Protein AF-0000000082824631 (afdb_homodimer)

pLDDT: mean 88.9, std 17.89, range [26.39, 98.62]

Nearest PDB structures (foldseek):
  1xma-assembly1_A  TM=8.229E-01  e=3.321E-05  Acetivibrio thermocellus
  1xma-assembly1_B-2  TM=8.530E-01  e=8.689E-05  Acetivibrio thermocellus
  8zf1-assembly1_A  TM=7.386E-01  e=1.197E-04  Lactococcus cremoris subsp. cremoris MG1363
  8jxk-assembly2_D  TM=7.741E-01  e=2.771E-03  Mycobacterium tuberculosis H37Rv
  6lg2-assembly1_B  TM=6.966E-01  e=1.211E-02  Corynebacterium glutamicum ATCC 13032

Solvent-accessible surface area (backbone atoms only — not comparable to full-atom values): 12737 Å² total; per-residue (Å²): 124,83,76,70,67,74,82,61,80,83,67,74,51,71,70,53,43,48,52,48,58,60,16,74,44,75,39,35,70,71,56,45,43,52,48,42,21,61,76,47,74,65,74,43,83,63,54,70,69,60,48,53,54,48,51,52,51,35,43,76,70,48,31,29,44,82,48,91,60,94,48,82,89,52,68,27,32,28,41,30,74,61,26,50,53,50,48,53,52,50,30,49,51,29,41,51,52,23,49,54,48,52,51,53,53,46,53,53,52,58,64,71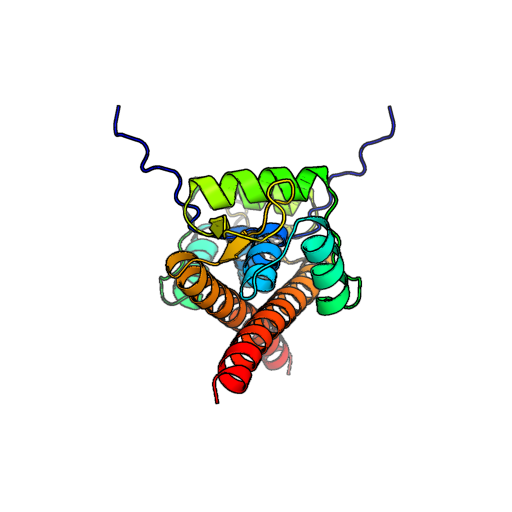,100,124,82,75,70,66,74,81,62,81,84,66,72,51,72,69,52,44,49,53,48,57,59,16,73,45,75,40,36,71,69,56,46,43,53,48,41,20,60,76,46,73,66,74,41,84,64,54,69,71,60,48,52,52,49,51,54,51,34,41,74,69,49,31,29,43,79,47,93,60,95,48,81,90,52,70,29,32,27,42,30,74,61,26,49,53,50,48,53,52,50,30,50,50,28,40,53,52,22,50,54,49,53,51,54,53,48,54,53,54,56,65,72,100

Radius of gyration: 20.4 Å; Cα contacts (8 Å, |Δi|>4): 238; chains: 2; bounding box: 43×66×51 Å

Structure (mmCIF, N/CA/C/O backbone):
data_AF-0000000082824631-model_v1
#
loop_
_entity.id
_entity.type
_entity.pdbx_description
1 polymer 'PadR family transcriptional regulator'
#
loop_
_atom_site.group_PDB
_atom_site.id
_atom_site.type_symbol
_atom_site.label_atom_id
_atom_site.label_alt_id
_atom_site.label_comp_id
_atom_site.label_asym_id
_atom_site.label_entity_id
_atom_site.label_seq_id
_atom_site.pdbx_PDB_ins_code
_atom_site.Cartn_x
_atom_site.Cartn_y
_atom_site.Cartn_z
_atom_site.occupancy
_atom_site.B_iso_or_equiv
_atom_site.auth_seq_id
_atom_site.auth_comp_id
_atom_site.auth_asym_id
_atom_site.auth_atom_id
_atom_site.pdbx_PDB_model_num
ATOM 1 N N . MET A 1 1 ? 24.812 9.062 -19.953 1 26.39 1 MET A N 1
ATOM 2 C CA . MET A 1 1 ? 23.547 9.266 -19.234 1 26.39 1 MET A CA 1
ATOM 3 C C . MET A 1 1 ? 23.438 8.312 -18.047 1 26.39 1 MET A C 1
ATOM 5 O O . MET A 1 1 ? 23.734 7.121 -18.172 1 26.39 1 MET A O 1
ATOM 9 N N . PRO A 1 2 ? 23.5 8.648 -16.75 1 29.89 2 PRO A N 1
ATOM 10 C CA . PRO A 1 2 ? 23.656 7.633 -15.711 1 29.89 2 PRO A CA 1
ATOM 11 C C . PRO A 1 2 ? 22.641 6.492 -15.836 1 29.89 2 PRO A C 1
ATOM 13 O O . PRO A 1 2 ? 21.547 6.691 -16.344 1 29.89 2 PRO A O 1
ATOM 16 N N . LYS A 1 3 ? 23.062 5.363 -16.188 1 31.94 3 LYS A N 1
ATOM 17 C CA . LYS A 1 3 ? 22.219 4.195 -16.391 1 31.94 3 LYS A CA 1
ATOM 18 C C . LYS A 1 3 ? 21.109 4.125 -15.336 1 31.94 3 LYS A C 1
ATOM 20 O O . LYS A 1 3 ? 21.391 4.191 -14.141 1 31.94 3 LYS A O 1
ATOM 25 N N . GLN A 1 4 ? 19.969 4.723 -15.594 1 32.53 4 GLN A N 1
ATOM 26 C CA . GLN A 1 4 ? 18.781 4.66 -14.773 1 32.53 4 GLN A CA 1
ATOM 27 C C . GLN A 1 4 ? 18.641 3.301 -14.094 1 32.53 4 GLN A C 1
ATOM 29 O O . GLN A 1 4 ? 18.766 2.262 -14.75 1 32.53 4 GLN A O 1
ATOM 34 N N . ARG A 1 5 ? 19.172 3.066 -13.023 1 36.81 5 ARG A N 1
ATOM 35 C CA . ARG A 1 5 ? 19.062 1.798 -12.312 1 36.81 5 ARG A CA 1
ATOM 36 C C . ARG A 1 5 ? 17.781 1.073 -12.688 1 36.81 5 ARG A C 1
ATOM 38 O O . ARG A 1 5 ? 16.719 1.691 -12.773 1 36.81 5 ARG A O 1
ATOM 45 N N . PRO A 1 6 ? 17.766 0.066 -13.453 1 35.84 6 PRO A N 1
ATOM 46 C CA . PRO A 1 6 ? 16.531 -0.624 -13.812 1 35.84 6 PRO A CA 1
ATOM 47 C C . PRO A 1 6 ? 15.445 -0.496 -12.734 1 35.84 6 PRO A C 1
ATOM 49 O O . PRO A 1 6 ? 15.758 -0.523 -11.539 1 35.84 6 PRO A O 1
ATOM 52 N N . GLN A 1 7 ? 14.469 0.24 -12.891 1 38.44 7 GLN A N 1
ATOM 53 C CA . GLN A 1 7 ? 13.383 0.546 -11.969 1 38.44 7 GLN A CA 1
ATOM 54 C C . GLN A 1 7 ? 12.938 -0.701 -11.211 1 38.44 7 GLN A C 1
ATOM 56 O O . GLN A 1 7 ? 12.242 -1.556 -11.766 1 38.44 7 GLN A O 1
ATOM 61 N N . GLU A 1 8 ? 13.875 -1.497 -10.594 1 45.03 8 GLU A N 1
ATOM 62 C CA . GLU A 1 8 ? 13.602 -2.605 -9.68 1 45.03 8 GLU A CA 1
ATOM 63 C C . GLU A 1 8 ? 12.305 -2.379 -8.906 1 45.03 8 GLU A C 1
ATOM 65 O O . GLU A 1 8 ? 11.984 -1.247 -8.531 1 45.03 8 GLU A O 1
ATOM 70 N N . MET A 1 9 ? 11.422 -3.199 -9.32 1 49.91 9 MET A N 1
ATOM 71 C CA . MET A 1 9 ? 10.188 -3.053 -8.555 1 49.91 9 MET A CA 1
ATOM 72 C C . MET A 1 9 ? 10.477 -3.029 -7.059 1 49.91 9 MET A C 1
ATOM 74 O O . MET A 1 9 ? 10.68 -4.078 -6.445 1 49.91 9 MET A O 1
ATOM 78 N N . ASP A 1 10 ? 10.773 -1.909 -6.508 1 70.12 10 ASP A N 1
ATOM 79 C CA . ASP A 1 10 ? 11.109 -1.832 -5.09 1 70.12 10 ASP A CA 1
ATOM 80 C C . ASP A 1 10 ? 9.852 -1.9 -4.227 1 70.12 10 ASP A C 1
ATOM 82 O O . ASP A 1 10 ? 9.922 -2.262 -3.049 1 70.12 10 ASP A O 1
ATOM 86 N N . GLN A 1 11 ? 8.672 -1.79 -4.906 1 88.38 11 GLN A N 1
ATOM 87 C CA . GLN A 1 11 ? 7.43 -1.899 -4.152 1 88.38 11 GLN A CA 1
ATOM 88 C C . GLN A 1 11 ? 6.312 -2.473 -5.016 1 88.38 11 GLN A C 1
ATOM 90 O O . GLN A 1 11 ? 6.156 -2.084 -6.176 1 88.38 11 GLN A O 1
ATOM 95 N N . LEU A 1 12 ? 5.59 -3.49 -4.543 1 94.69 12 LEU A N 1
ATOM 96 C CA . LEU A 1 12 ? 4.5 -4.113 -5.285 1 94.69 12 LEU A CA 1
ATOM 97 C C . LEU A 1 12 ? 3.213 -3.311 -5.137 1 94.69 12 LEU A C 1
ATOM 99 O O . LEU A 1 12 ? 2.861 -2.893 -4.031 1 94.69 12 LEU A O 1
ATOM 103 N N . THR A 1 13 ? 2.611 -3.131 -6.305 1 94 13 THR A N 1
ATOM 104 C CA . THR A 1 13 ? 1.234 -2.652 -6.227 1 94 13 THR A CA 1
ATOM 105 C C . THR A 1 13 ? 0.328 -3.711 -5.605 1 94 13 THR A C 1
ATOM 107 O O . THR A 1 13 ? 0.729 -4.867 -5.453 1 94 13 THR A O 1
ATOM 110 N N . ASP A 1 14 ? -0.927 -3.283 -5.281 1 93.94 14 ASP A N 1
ATOM 111 C CA . ASP A 1 14 ? -1.814 -4.223 -4.602 1 93.94 14 ASP A CA 1
ATOM 112 C C . ASP A 1 14 ? -2.098 -5.441 -5.473 1 93.94 14 ASP A C 1
ATOM 114 O O . ASP A 1 14 ? -1.977 -6.582 -5.02 1 93.94 14 ASP A O 1
ATOM 118 N N . PRO A 1 15 ? -2.412 -5.234 -6.785 1 95.94 15 PRO A N 1
ATOM 119 C CA . PRO A 1 15 ? -2.643 -6.418 -7.617 1 95.94 15 PRO A CA 1
ATOM 120 C C . PRO A 1 15 ? -1.4 -7.293 -7.758 1 95.94 15 PRO A C 1
ATOM 122 O O . PRO A 1 15 ? -1.492 -8.523 -7.664 1 95.94 15 PRO A O 1
ATOM 125 N N . ALA A 1 16 ? -0.245 -6.691 -7.91 1 97.5 16 ALA A N 1
ATOM 126 C CA . ALA A 1 16 ? 0.994 -7.457 -8.016 1 97.5 16 ALA A CA 1
ATOM 127 C C . ALA A 1 16 ? 1.271 -8.234 -6.734 1 97.5 16 ALA A C 1
ATOM 129 O O . ALA A 1 16 ? 1.707 -9.391 -6.781 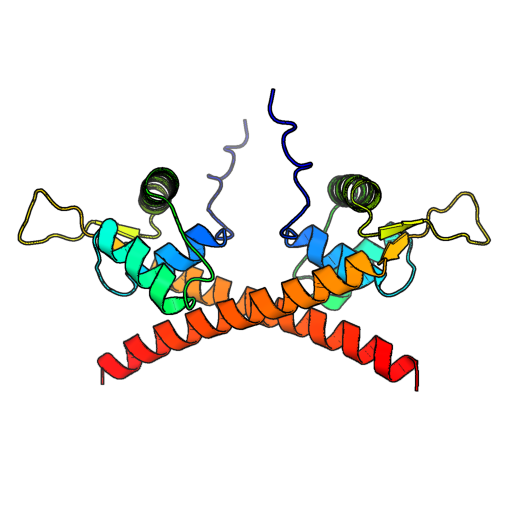1 97.5 16 ALA A O 1
ATOM 130 N N . TYR A 1 17 ? 0.998 -7.59 -5.648 1 97.81 17 TYR A N 1
ATOM 131 C CA . TYR A 1 17 ? 1.173 -8.219 -4.344 1 97.81 17 TYR A CA 1
ATOM 132 C C . TYR A 1 17 ? 0.372 -9.516 -4.254 1 97.81 17 TYR A C 1
ATOM 134 O O . TYR A 1 17 ? 0.913 -10.562 -3.891 1 97.81 17 TYR A O 1
ATOM 142 N N . TYR A 1 18 ? -0.84 -9.484 -4.633 1 97.94 18 TYR A N 1
ATOM 143 C CA . TYR A 1 18 ? -1.699 -10.656 -4.504 1 97.94 18 TYR A CA 1
ATOM 144 C C . TYR A 1 18 ? -1.318 -11.727 -5.523 1 97.94 18 TYR A C 1
ATOM 146 O O . TYR A 1 18 ? -1.428 -12.922 -5.246 1 97.94 18 TYR A O 1
ATOM 154 N N . ILE A 1 19 ? -0.878 -11.281 -6.672 1 98.25 19 ILE A N 1
ATOM 155 C CA . ILE A 1 19 ? -0.427 -12.242 -7.668 1 98.25 19 ILE A CA 1
ATOM 156 C C . ILE A 1 19 ? 0.763 -13.031 -7.121 1 98.25 19 ILE A C 1
ATOM 158 O O . ILE A 1 19 ? 0.766 -14.266 -7.152 1 98.25 19 ILE A O 1
ATOM 162 N N . VAL A 1 20 ? 1.735 -12.32 -6.609 1 98.38 20 VAL A N 1
ATOM 163 C CA . VAL A 1 20 ? 2.947 -12.961 -6.113 1 98.38 20 VAL A CA 1
ATOM 164 C C . VAL A 1 20 ? 2.607 -13.859 -4.926 1 98.38 20 VAL A C 1
ATOM 166 O O . VAL A 1 20 ? 3.168 -14.945 -4.777 1 98.38 20 VAL A O 1
ATOM 169 N N . LEU A 1 21 ? 1.712 -13.398 -4.148 1 98 21 LEU A N 1
ATOM 170 C CA . LEU A 1 21 ? 1.27 -14.172 -2.992 1 98 21 LEU A CA 1
ATOM 171 C C . LEU A 1 21 ? 0.642 -15.484 -3.428 1 98 21 LEU A C 1
ATOM 173 O O . LEU A 1 21 ? 0.962 -16.547 -2.879 1 98 21 LEU A O 1
ATOM 177 N N . THR A 1 22 ? -0.248 -15.453 -4.406 1 97.31 22 THR A N 1
ATOM 178 C CA . THR A 1 22 ? -0.957 -16.625 -4.879 1 97.31 22 THR A CA 1
ATOM 179 C C . THR A 1 22 ? 0.013 -17.625 -5.52 1 97.31 22 THR A C 1
ATOM 181 O O . THR A 1 22 ? -0.208 -18.828 -5.469 1 97.31 22 THR A O 1
ATOM 184 N N . LEU A 1 23 ? 1.118 -17.156 -5.953 1 98 23 LEU A N 1
ATOM 185 C CA . LEU A 1 23 ? 2.055 -17.969 -6.723 1 98 23 LEU A CA 1
ATOM 186 C C . LEU A 1 23 ? 3.092 -18.609 -5.812 1 98 23 LEU A C 1
ATOM 188 O O . LEU A 1 23 ? 4.027 -19.266 -6.289 1 98 23 LEU A O 1
ATOM 192 N N . LEU A 1 24 ? 2.953 -18.391 -4.52 1 97.56 24 LEU A N 1
ATOM 193 C CA . LEU A 1 24 ? 3.785 -19.156 -3.607 1 97.56 24 LEU A CA 1
ATOM 194 C C . LEU A 1 24 ? 3.639 -20.656 -3.877 1 97.56 24 LEU A C 1
ATOM 196 O O . LEU A 1 24 ? 4.535 -21.438 -3.562 1 97.56 24 LEU A O 1
ATOM 200 N N . GLU A 1 25 ? 2.473 -21 -4.453 1 96.12 25 GLU A N 1
ATOM 201 C CA . GLU A 1 25 ? 2.246 -22.297 -5.082 1 96.12 25 GLU A CA 1
ATOM 202 C C . GLU A 1 25 ? 2.07 -22.156 -6.59 1 96.12 25 GLU A C 1
ATOM 204 O O . GLU A 1 25 ? 1.432 -21.219 -7.062 1 96.12 25 GLU A O 1
ATOM 209 N N . PRO A 1 26 ? 2.58 -23.062 -7.324 1 96.56 26 PRO A N 1
ATOM 210 C CA . PRO A 1 26 ? 2.473 -22.953 -8.781 1 96.56 26 PRO A CA 1
ATOM 211 C C . PRO A 1 26 ? 1.026 -22.891 -9.266 1 96.56 26 PRO A C 1
ATOM 213 O O . PRO A 1 26 ? 0.185 -23.672 -8.812 1 96.56 26 PRO A O 1
ATOM 216 N N . LYS A 1 27 ? 0.776 -21.938 -10.148 1 96.69 27 LYS A N 1
ATOM 217 C CA . LYS A 1 27 ? -0.574 -21.781 -10.68 1 96.69 27 LYS A CA 1
ATOM 218 C C . LYS A 1 27 ? -0.542 -21.234 -12.109 1 96.69 27 LYS A C 1
ATOM 220 O O . LYS A 1 27 ? 0.44 -20.625 -12.523 1 96.69 27 LYS A O 1
ATOM 225 N N . HIS A 1 28 ? -1.657 -21.469 -12.844 1 95.56 28 HIS A N 1
ATOM 226 C CA . HIS A 1 28 ? -1.846 -20.828 -14.141 1 95.56 28 HIS A CA 1
ATOM 227 C C . HIS A 1 28 ? -2.791 -19.641 -14.047 1 95.56 28 HIS A C 1
ATOM 229 O O . HIS A 1 28 ? -3.4 -19.406 -13 1 95.56 28 HIS A O 1
ATOM 235 N N . GLY A 1 29 ? -2.928 -18.891 -15.156 1 90.38 29 GLY A N 1
ATOM 236 C CA . GLY A 1 29 ? -3.566 -17.594 -15.164 1 90.38 29 GLY A CA 1
ATOM 237 C C . GLY A 1 29 ? -4.934 -17.594 -14.5 1 90.38 29 GLY A C 1
ATOM 238 O O . GLY A 1 29 ? -5.172 -16.844 -13.547 1 90.38 29 GLY A O 1
ATOM 239 N N . TYR A 1 30 ? -5.812 -18.438 -14.969 1 91.44 30 TYR A N 1
ATOM 240 C CA . TYR A 1 30 ? -7.18 -18.469 -14.469 1 91.44 30 TYR A CA 1
ATOM 241 C C . TYR A 1 30 ? -7.207 -18.781 -12.977 1 91.44 30 TYR A C 1
ATOM 243 O O . TYR A 1 30 ? -7.988 -18.188 -12.227 1 91.44 30 TYR A O 1
ATOM 251 N N . SER A 1 31 ? -6.461 -19.641 -12.562 1 95.62 31 SER A N 1
ATOM 252 C CA . SER A 1 31 ? -6.402 -20.047 -11.164 1 95.62 31 SER A CA 1
ATOM 253 C C . SER A 1 31 ? -5.926 -18.906 -10.273 1 95.62 31 SER A C 1
ATOM 255 O O . SER A 1 31 ? -6.344 -18.797 -9.117 1 95.62 31 SER A O 1
ATOM 257 N N . ILE A 1 32 ? -5.105 -18.047 -10.805 1 97.25 32 ILE A N 1
ATOM 258 C CA . ILE A 1 32 ? -4.602 -16.891 -10.055 1 97.25 32 ILE A CA 1
ATOM 259 C C . ILE A 1 32 ? -5.75 -15.938 -9.734 1 97.25 32 ILE A C 1
ATOM 261 O O . ILE A 1 32 ? -5.93 -15.531 -8.586 1 97.25 32 ILE A O 1
ATOM 265 N N . MET A 1 33 ? -6.477 -15.648 -10.742 1 96.94 33 MET A N 1
ATOM 266 C CA . MET A 1 33 ? -7.598 -14.727 -10.57 1 96.94 33 MET A CA 1
ATOM 267 C C . MET A 1 33 ? -8.602 -15.273 -9.562 1 96.94 33 MET A C 1
ATOM 269 O O . MET A 1 33 ? -9.047 -14.547 -8.672 1 96.94 33 MET A O 1
ATOM 273 N N . GLN A 1 34 ? -8.898 -16.547 -9.617 1 96.31 34 GLN A N 1
ATOM 274 C CA . GLN A 1 34 ? -9.859 -17.188 -8.727 1 96.31 34 GLN A CA 1
ATOM 275 C C . GLN A 1 34 ? -9.352 -17.203 -7.289 1 96.31 34 GLN A C 1
ATOM 277 O O . GLN A 1 34 ? -10.109 -16.906 -6.359 1 96.31 34 GLN A O 1
ATOM 282 N N . GLU A 1 35 ? -8.148 -17.516 -7.109 1 96.5 35 GLU A N 1
ATOM 283 C CA . GLU A 1 35 ? -7.578 -17.609 -5.77 1 96.5 35 GLU A CA 1
ATOM 284 C C . GLU A 1 35 ? -7.531 -16.25 -5.094 1 96.5 35 GLU A C 1
ATOM 286 O O . GLU A 1 35 ? -7.754 -16.141 -3.885 1 96.5 35 GLU A O 1
ATOM 291 N N . ILE A 1 36 ? -7.223 -15.219 -5.848 1 96.62 36 ILE A N 1
ATOM 292 C CA . ILE A 1 36 ? -7.207 -13.867 -5.301 1 96.62 36 ILE A CA 1
ATOM 293 C C . ILE A 1 36 ? -8.602 -13.492 -4.809 1 96.62 36 ILE A C 1
ATOM 295 O O . ILE A 1 36 ? -8.758 -12.953 -3.709 1 96.62 36 ILE A O 1
ATOM 299 N N . GLU A 1 37 ? -9.57 -13.805 -5.578 1 96 37 GLU A N 1
ATOM 300 C CA . GLU A 1 37 ? -10.945 -13.531 -5.18 1 96 37 GLU A CA 1
ATOM 301 C C . GLU A 1 37 ? -11.312 -14.281 -3.9 1 96 37 GLU A C 1
ATOM 303 O O . GLU A 1 37 ? -11.898 -13.703 -2.982 1 96 37 GLU A O 1
ATOM 308 N N . ASP A 1 38 ? -10.891 -15.531 -3.842 1 95.31 38 ASP A N 1
ATOM 309 C CA . ASP A 1 38 ? -11.18 -16.375 -2.682 1 95.31 38 ASP A CA 1
ATOM 310 C C . ASP A 1 38 ? -10.469 -15.852 -1.436 1 95.31 38 ASP A C 1
ATOM 312 O O . ASP A 1 38 ? -11.086 -15.719 -0.374 1 95.31 38 ASP A O 1
ATOM 316 N N . MET A 1 39 ? -9.188 -15.477 -1.598 1 93.5 39 MET A N 1
ATOM 317 C CA . MET A 1 39 ? -8.352 -15.031 -0.489 1 93.5 39 MET A CA 1
ATOM 318 C C . MET A 1 39 ? -8.859 -13.703 0.076 1 93.5 39 MET A C 1
ATOM 320 O O . MET A 1 39 ? -8.703 -13.438 1.269 1 93.5 39 MET A O 1
ATOM 324 N N . THR A 1 40 ? -9.492 -12.914 -0.737 1 94.62 40 THR A N 1
ATOM 325 C CA . THR A 1 40 ? -9.891 -11.57 -0.329 1 94.62 40 THR A CA 1
ATOM 326 C C . THR A 1 40 ? -11.391 -11.516 -0.068 1 94.62 40 THR A C 1
ATOM 328 O O . THR A 1 40 ? -11.961 -10.43 0.055 1 94.62 40 THR A O 1
ATOM 331 N N . ASP A 1 41 ? -12.055 -12.664 -0.056 1 93.62 41 ASP A N 1
ATOM 332 C CA . ASP A 1 41 ? -13.5 -12.742 0.112 1 93.62 41 ASP A CA 1
ATOM 333 C C . ASP A 1 41 ? -14.227 -11.82 -0.867 1 93.62 41 ASP A C 1
ATOM 335 O O . ASP A 1 41 ? -15.047 -11 -0.462 1 93.62 41 ASP A O 1
ATOM 339 N N . ASP A 1 42 ? -13.711 -11.766 -2.135 1 91.62 42 ASP A N 1
ATOM 340 C CA . ASP A 1 42 ? -14.297 -11.117 -3.303 1 91.62 42 ASP A CA 1
ATOM 341 C C . ASP A 1 42 ? -14.148 -9.602 -3.221 1 91.62 42 ASP A C 1
ATOM 343 O O . ASP A 1 42 ? -14.812 -8.867 -3.953 1 91.62 42 ASP A O 1
ATOM 347 N N . SER A 1 43 ? -13.297 -9.141 -2.307 1 90.62 43 SER A N 1
ATOM 348 C CA . SER A 1 43 ? -13.109 -7.695 -2.184 1 90.62 43 SER A CA 1
ATOM 349 C C . SER A 1 43 ? -12.094 -7.18 -3.195 1 90.62 43 SER A C 1
ATOM 351 O O . SER A 1 43 ? -11.969 -5.969 -3.4 1 90.62 43 SER A O 1
ATOM 353 N N . PHE A 1 44 ? -11.375 -8.117 -3.83 1 92.19 44 PHE A N 1
ATOM 354 C CA . PHE A 1 44 ? -10.352 -7.758 -4.812 1 92.19 44 PHE A CA 1
ATOM 355 C C . PHE A 1 44 ? -10.43 -8.68 -6.023 1 92.19 44 PHE A C 1
ATOM 357 O O . PHE A 1 44 ? -10.375 -9.898 -5.887 1 92.19 44 PHE A O 1
ATOM 364 N N . THR A 1 45 ? -10.578 -8.016 -7.184 1 94 45 THR A N 1
ATOM 365 C CA . THR A 1 45 ? -10.617 -8.781 -8.43 1 94 45 THR A CA 1
ATOM 366 C C . THR A 1 45 ? -9.641 -8.195 -9.445 1 94 45 THR A C 1
ATOM 368 O O . THR A 1 45 ? -9.367 -6.996 -9.438 1 94 45 THR A O 1
ATOM 371 N N . ILE A 1 46 ? -9.07 -9.109 -10.195 1 94.81 46 ILE A N 1
ATOM 372 C CA . ILE A 1 46 ? -8.148 -8.719 -11.258 1 94.81 46 ILE A CA 1
ATOM 373 C C . ILE A 1 46 ? -8.664 -9.25 -12.594 1 94.81 46 ILE A C 1
ATOM 375 O O . ILE A 1 46 ? -9.031 -10.422 -12.703 1 94.81 46 ILE A O 1
ATOM 379 N N . GLY A 1 47 ? -8.773 -8.352 -13.555 1 94.62 47 GLY A N 1
ATOM 380 C CA . GLY A 1 47 ? -9.148 -8.805 -14.891 1 94.62 47 GLY A CA 1
ATOM 381 C C . GLY A 1 47 ? -7.988 -9.414 -15.656 1 94.62 47 GLY A C 1
ATOM 382 O O . GLY A 1 47 ? -6.828 -9.242 -15.273 1 94.62 47 GLY A O 1
ATOM 383 N N . PRO A 1 48 ? -8.344 -10.102 -16.781 1 95.88 48 PRO A N 1
ATOM 384 C CA . PRO A 1 48 ? -7.32 -10.797 -17.562 1 95.88 48 PRO A CA 1
ATOM 385 C C . PRO A 1 48 ? -6.262 -9.852 -18.125 1 95.88 48 PRO A C 1
ATOM 387 O O . PRO A 1 48 ? -5.07 -10.172 -18.109 1 95.88 48 PRO A O 1
ATOM 390 N N . ALA A 1 49 ? -6.672 -8.781 -18.547 1 96.5 49 ALA A N 1
ATOM 391 C CA . ALA A 1 49 ? -5.727 -7.848 -19.156 1 96.5 49 ALA A CA 1
ATOM 392 C C . ALA A 1 49 ? -4.684 -7.387 -18.156 1 96.5 49 ALA A C 1
ATOM 394 O O . ALA A 1 49 ? -3.482 -7.395 -18.438 1 96.5 49 ALA A O 1
ATOM 395 N N . THR A 1 50 ? -5.133 -7.027 -16.953 1 96.75 50 THR A N 1
ATOM 396 C CA . THR A 1 50 ? -4.246 -6.598 -15.883 1 96.75 50 THR A CA 1
ATOM 397 C C . THR A 1 50 ? -3.357 -7.746 -15.422 1 96.75 50 THR A C 1
ATOM 399 O O . THR A 1 50 ? -2.156 -7.562 -15.203 1 96.75 50 THR A O 1
ATOM 402 N N . LEU A 1 51 ? -3.932 -8.859 -15.32 1 97.88 51 LEU A N 1
ATOM 403 C CA . LEU A 1 51 ? -3.197 -10.031 -14.844 1 97.88 51 LEU A CA 1
ATOM 404 C C . LEU A 1 51 ? -2.002 -10.32 -15.75 1 97.88 51 LEU A C 1
ATOM 406 O O . LEU A 1 51 ? -0.87 -10.43 -15.273 1 97.88 51 LEU A O 1
ATOM 410 N N . TYR A 1 52 ? -2.225 -10.312 -16.984 1 97.12 52 TYR A N 1
ATOM 411 C CA . TYR A 1 52 ? -1.164 -10.789 -17.875 1 97.12 52 TYR A CA 1
ATOM 412 C C . TYR A 1 52 ? -0.106 -9.711 -18.078 1 97.12 52 TYR A C 1
ATOM 414 O O . TYR A 1 52 ? 1.069 -10.016 -18.281 1 97.12 52 TYR A O 1
ATOM 422 N N . THR A 1 53 ? -0.544 -8.523 -17.984 1 97.94 53 THR A N 1
ATOM 423 C CA . THR A 1 53 ? 0.426 -7.43 -18 1 97.94 53 THR A CA 1
ATOM 424 C C . THR A 1 53 ? 1.362 -7.531 -16.797 1 97.94 53 THR A C 1
ATOM 426 O O . THR A 1 53 ? 2.58 -7.418 -16.938 1 97.94 53 THR A O 1
ATOM 429 N N . LEU A 1 54 ? 0.803 -7.812 -15.688 1 97.75 54 LEU A N 1
ATOM 430 C CA . LEU A 1 54 ? 1.599 -7.891 -14.461 1 97.75 54 LEU A CA 1
ATOM 431 C C . LEU A 1 54 ? 2.447 -9.156 -14.453 1 97.75 54 LEU A C 1
ATOM 433 O O . LEU A 1 54 ? 3.58 -9.148 -13.969 1 97.75 54 LEU A O 1
ATOM 437 N N . LEU A 1 55 ? 1.913 -10.234 -14.969 1 98.06 55 LEU A N 1
ATOM 438 C CA . LEU A 1 55 ? 2.709 -11.453 -15.055 1 98.06 55 LEU A CA 1
ATOM 439 C C . LEU A 1 55 ? 3.951 -11.234 -15.914 1 98.06 55 LEU A C 1
ATOM 441 O O . LEU A 1 55 ? 5.047 -11.672 -15.547 1 98.06 55 LEU A O 1
ATOM 445 N N . LYS A 1 56 ? 3.781 -10.586 -17 1 97.81 56 LYS A N 1
ATOM 446 C CA . LYS A 1 56 ? 4.906 -10.297 -17.875 1 97.81 56 LYS A CA 1
ATOM 447 C C . LYS A 1 56 ? 5.969 -9.469 -17.172 1 97.81 56 LYS A C 1
ATOM 449 O O . LYS A 1 56 ? 7.156 -9.789 -17.219 1 97.81 56 LYS A O 1
ATOM 454 N N . LYS A 1 57 ? 5.551 -8.461 -16.484 1 97.81 57 LYS A N 1
ATOM 455 C CA . LYS A 1 57 ? 6.473 -7.594 -15.758 1 97.81 57 LYS A CA 1
ATOM 456 C C . LYS A 1 57 ? 7.188 -8.359 -14.641 1 97.81 57 LYS A C 1
ATOM 458 O O . LYS A 1 57 ? 8.406 -8.227 -14.477 1 97.81 57 LYS A O 1
ATOM 463 N N . LEU A 1 58 ? 6.457 -9.109 -13.883 1 98.25 58 LEU A N 1
ATOM 464 C CA . LEU A 1 58 ? 7 -9.859 -12.758 1 98.25 58 LEU A CA 1
ATOM 465 C C . LEU A 1 58 ? 8 -10.906 -13.242 1 98.25 58 LEU A C 1
ATOM 467 O O . LEU A 1 58 ? 8.992 -11.18 -12.562 1 98.25 58 LEU A O 1
ATOM 471 N N . LEU A 1 59 ? 7.766 -11.461 -14.422 1 97.94 59 LEU A N 1
ATOM 472 C CA . LEU A 1 59 ? 8.703 -12.391 -15.031 1 97.94 59 LEU A CA 1
ATOM 473 C C . LEU A 1 59 ? 10.008 -11.688 -15.406 1 97.94 59 LEU A C 1
ATOM 475 O O . LEU A 1 59 ? 11.094 -12.172 -15.086 1 97.94 59 LEU A O 1
ATOM 479 N N . GLN A 1 60 ? 9.828 -10.555 -15.992 1 97.56 60 GLN A N 1
ATOM 480 C CA . GLN A 1 60 ? 10.977 -9.773 -16.438 1 97.56 60 GLN A CA 1
ATOM 481 C C . GLN A 1 60 ? 11.852 -9.352 -15.266 1 97.56 60 GLN A C 1
ATOM 483 O O . GLN A 1 60 ? 13.078 -9.297 -15.383 1 97.56 60 GLN A O 1
ATOM 488 N N . GLU A 1 61 ? 11.234 -9.172 -14.141 1 97.19 61 GLU A N 1
ATOM 489 C CA . GLU A 1 61 ? 11.953 -8.68 -12.961 1 97.19 61 GLU A CA 1
ATOM 490 C C . GLU A 1 61 ? 12.484 -9.828 -12.117 1 97.19 61 GLU A C 1
ATOM 492 O O . GLU A 1 61 ? 13.117 -9.602 -11.078 1 97.19 61 GLU A O 1
ATOM 497 N N . GLY A 1 62 ? 12.141 -11 -12.477 1 97.81 62 GLY A N 1
ATOM 498 C CA . GLY A 1 62 ? 12.648 -12.172 -11.781 1 97.81 62 GLY A CA 1
ATOM 499 C C . GLY A 1 62 ? 11.953 -12.43 -10.461 1 97.81 62 GLY A C 1
ATOM 500 O O . GLY A 1 62 ? 12.508 -13.086 -9.578 1 97.81 62 GLY A O 1
ATOM 501 N N . ILE A 1 63 ? 10.758 -11.898 -10.328 1 98.5 63 ILE A N 1
ATOM 502 C CA . ILE A 1 63 ? 9.977 -12.062 -9.117 1 98.5 63 ILE A CA 1
ATOM 503 C C . ILE A 1 63 ? 9.219 -13.391 -9.164 1 98.5 63 ILE A C 1
ATOM 505 O O . ILE A 1 63 ? 9.031 -14.039 -8.133 1 98.5 63 ILE A O 1
ATOM 509 N N . ILE A 1 64 ? 8.82 -13.75 -10.367 1 98.62 64 ILE A N 1
ATOM 510 C CA . ILE A 1 64 ? 8.219 -15.055 -10.617 1 98.62 64 ILE A CA 1
ATOM 511 C C . ILE A 1 64 ? 8.953 -15.75 -11.766 1 98.62 64 ILE A C 1
ATOM 513 O O . ILE A 1 64 ? 9.789 -15.141 -12.438 1 98.62 64 ILE A O 1
ATOM 517 N N . GLU A 1 65 ? 8.656 -16.984 -11.938 1 98.56 65 GLU A N 1
ATOM 518 C CA . GLU A 1 65 ? 9.242 -17.766 -13.023 1 98.56 65 GLU A CA 1
ATOM 519 C C . GLU A 1 65 ? 8.227 -18.766 -13.594 1 98.56 65 GLU A C 1
ATOM 521 O O . GLU A 1 65 ? 7.211 -19.047 -12.969 1 98.56 65 GLU A O 1
ATOM 526 N N . LEU A 1 66 ? 8.492 -19.188 -14.859 1 97.25 66 LEU A N 1
ATOM 527 C CA . LEU A 1 66 ? 7.715 -20.266 -15.461 1 97.25 66 LEU A CA 1
ATOM 528 C C . LEU A 1 66 ? 8.188 -21.625 -14.945 1 97.25 66 LEU A C 1
ATOM 530 O O . LEU A 1 66 ? 9.383 -21.859 -14.797 1 97.25 66 LEU A O 1
ATOM 534 N N . VAL A 1 67 ? 7.219 -22.469 -14.664 1 95.69 67 VAL A N 1
ATOM 535 C CA . VAL A 1 67 ? 7.578 -23.828 -14.242 1 95.69 67 VAL A CA 1
ATOM 536 C C . VAL A 1 67 ? 7.055 -24.844 -15.25 1 95.69 67 VAL A C 1
ATOM 538 O O . VAL A 1 67 ? 5.988 -24.641 -15.844 1 95.69 67 VAL A O 1
ATOM 541 N N . ASN A 1 68 ? 7.871 -25.875 -15.438 1 91.5 68 ASN A N 1
ATOM 542 C CA . ASN A 1 68 ? 7.484 -26.938 -16.359 1 91.5 68 ASN A CA 1
ATOM 543 C C . ASN A 1 68 ? 6.273 -27.703 -15.852 1 91.5 68 ASN A C 1
ATOM 545 O O . ASN A 1 68 ? 6.145 -27.953 -14.648 1 91.5 68 ASN A O 1
ATOM 549 N N . ASN A 1 69 ? 5.48 -27.938 -16.781 1 87.25 69 ASN A N 1
ATOM 550 C CA . ASN A 1 69 ? 4.328 -28.781 -16.453 1 87.25 69 ASN A CA 1
ATOM 551 C C . ASN A 1 69 ? 3.953 -29.703 -17.609 1 87.25 69 ASN A C 1
ATOM 553 O O . ASN A 1 69 ? 4.551 -29.625 -18.688 1 87.25 69 ASN A O 1
ATOM 557 N N . ASP A 1 70 ? 3.029 -30.562 -17.359 1 87.31 70 ASP A N 1
ATOM 558 C CA . ASP A 1 70 ? 2.689 -31.625 -18.297 1 87.31 70 ASP A CA 1
ATOM 559 C C . ASP A 1 70 ? 1.981 -31.062 -19.531 1 87.31 70 ASP A C 1
ATOM 561 O O . ASP A 1 70 ? 1.91 -31.734 -20.562 1 87.31 70 ASP A O 1
ATOM 565 N N . ASN A 1 71 ? 1.398 -29.938 -19.422 1 86.56 71 ASN A N 1
ATOM 566 C CA . ASN A 1 71 ? 0.698 -29.297 -20.531 1 86.56 71 ASN A CA 1
ATOM 567 C C . ASN A 1 71 ? 1.465 -28.094 -21.047 1 86.56 71 ASN A C 1
ATOM 569 O O . ASN A 1 71 ? 1.379 -27 -20.484 1 86.56 71 ASN A O 1
ATOM 573 N N . PRO A 1 72 ? 2.143 -28.344 -22.094 1 79 72 PRO A N 1
ATOM 574 C CA . PRO A 1 72 ? 2.994 -27.266 -22.609 1 79 72 PRO A CA 1
ATOM 575 C C . PRO A 1 72 ? 2.197 -26.047 -23.062 1 79 72 PRO A C 1
ATOM 577 O O . PRO A 1 72 ? 2.76 -24.953 -23.203 1 79 72 PRO A O 1
ATOM 580 N N . ARG A 1 73 ? 0.979 -26.266 -23.266 1 84.94 73 ARG A N 1
ATOM 581 C CA . ARG A 1 73 ? 0.151 -25.156 -23.75 1 84.94 73 ARG A CA 1
ATOM 582 C C . ARG A 1 73 ? -0.292 -24.266 -22.594 1 84.94 73 ARG A C 1
ATOM 584 O O . ARG A 1 73 ? -0.844 -23.188 -22.828 1 84.94 73 ARG A O 1
ATOM 591 N N . ARG A 1 74 ? 0.037 -24.719 -21.422 1 90 74 ARG A N 1
ATOM 592 C CA . ARG A 1 74 ? -0.371 -23.953 -20.25 1 90 74 ARG A CA 1
ATOM 593 C C . ARG A 1 74 ? 0.841 -23.391 -19.531 1 90 74 ARG A C 1
ATOM 595 O O . ARG A 1 74 ? 1.724 -24.141 -19.094 1 90 74 ARG A O 1
ATOM 602 N N . LYS A 1 75 ? 0.814 -22.078 -19.422 1 94.94 75 LYS A N 1
ATOM 603 C CA . LYS A 1 75 ? 1.894 -21.469 -18.656 1 94.94 75 LYS A CA 1
ATOM 604 C C . LYS A 1 75 ? 1.611 -21.516 -17.156 1 94.94 75 LYS A C 1
ATOM 606 O O . LYS A 1 75 ? 0.549 -21.078 -16.703 1 94.94 75 LYS A O 1
ATOM 611 N N . VAL A 1 76 ? 2.539 -22.094 -16.469 1 97.06 76 VAL A N 1
ATOM 612 C CA . VAL A 1 76 ? 2.453 -22.188 -15.016 1 97.06 76 VAL A CA 1
ATOM 613 C C . VAL A 1 76 ? 3.555 -21.344 -14.383 1 97.06 76 VAL A C 1
ATOM 615 O O . VAL A 1 76 ? 4.707 -21.391 -14.82 1 97.06 76 VAL A O 1
ATOM 618 N N . TYR A 1 77 ? 3.111 -20.531 -13.32 1 98.06 77 TYR A N 1
ATOM 619 C CA . TYR A 1 77 ? 4.027 -19.594 -12.695 1 98.06 77 TYR A CA 1
ATOM 620 C C . TYR A 1 77 ? 4.242 -19.938 -11.227 1 98.06 77 TYR A C 1
ATOM 622 O O . TYR A 1 77 ? 3.373 -20.547 -10.586 1 98.06 77 TYR A O 1
ATOM 630 N N . GLN A 1 78 ? 5.414 -19.484 -10.758 1 98.5 78 GLN A N 1
ATOM 631 C CA . GLN A 1 78 ? 5.723 -19.641 -9.344 1 98.5 78 GLN A CA 1
ATOM 632 C C . GLN A 1 78 ? 6.602 -18.5 -8.844 1 98.5 78 GLN A C 1
ATOM 634 O O . GLN A 1 78 ? 7.488 -18.031 -9.562 1 98.5 78 GLN A O 1
ATOM 639 N N . THR A 1 79 ? 6.367 -18.141 -7.633 1 98.44 79 THR A N 1
ATOM 640 C CA . THR A 1 79 ? 7.188 -17.109 -7.004 1 98.44 79 THR A CA 1
ATOM 641 C C . THR A 1 79 ? 8.609 -17.609 -6.77 1 98.44 79 THR A C 1
ATOM 643 O O . THR A 1 79 ? 8.805 -18.734 -6.289 1 98.44 79 THR A O 1
ATOM 646 N N . THR A 1 80 ? 9.586 -16.797 -7.18 1 98.44 80 THR A N 1
ATOM 647 C CA . THR A 1 80 ? 10.984 -17.156 -6.992 1 98.44 80 THR A CA 1
ATOM 648 C C . THR A 1 80 ? 11.43 -16.875 -5.562 1 98.44 80 THR A C 1
ATOM 650 O O . THR A 1 80 ? 10.664 -16.344 -4.762 1 98.44 80 THR A O 1
ATOM 653 N N . ARG A 1 81 ? 12.656 -17.266 -5.242 1 97.56 81 ARG A N 1
ATOM 654 C CA . ARG A 1 81 ? 13.227 -16.922 -3.947 1 97.56 81 ARG A CA 1
ATOM 655 C C . ARG A 1 81 ? 13.281 -15.406 -3.764 1 97.56 81 ARG A C 1
ATOM 657 O O . ARG A 1 81 ? 12.984 -14.891 -2.682 1 97.56 81 ARG A O 1
ATOM 664 N N . ASN A 1 82 ? 13.641 -14.75 -4.82 1 97 82 ASN A N 1
ATOM 665 C CA . ASN A 1 82 ? 13.641 -13.289 -4.793 1 97 82 ASN A CA 1
ATOM 666 C C . ASN A 1 82 ? 12.242 -12.727 -4.543 1 97 82 ASN A C 1
ATOM 668 O O . ASN A 1 82 ? 12.078 -11.758 -3.799 1 97 82 ASN A O 1
ATOM 672 N N . GLY A 1 83 ? 11.297 -13.367 -5.176 1 98.06 83 GLY A N 1
ATOM 673 C CA . GLY A 1 83 ? 9.914 -12.969 -4.973 1 98.06 83 GLY A CA 1
ATOM 674 C C . GLY A 1 83 ? 9.43 -13.188 -3.551 1 98.06 83 GLY A C 1
ATOM 675 O O . GLY A 1 83 ? 8.68 -12.375 -3.01 1 98.06 83 GLY A O 1
ATOM 676 N N . GLN A 1 84 ? 9.906 -14.227 -2.961 1 97.81 84 GLN A N 1
ATOM 677 C CA . GLN A 1 84 ? 9.531 -14.523 -1.583 1 97.81 84 GLN A CA 1
ATOM 678 C C . GLN A 1 84 ? 10.133 -13.5 -0.618 1 97.81 84 GLN A C 1
ATOM 680 O O . GLN A 1 84 ? 9.461 -13.055 0.312 1 97.81 84 GLN A O 1
AT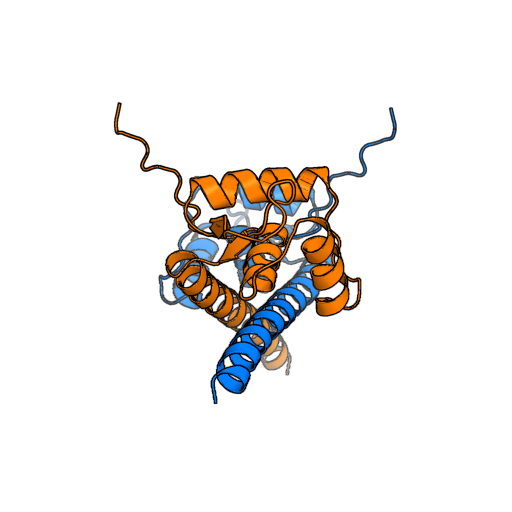OM 685 N N . GLU A 1 85 ? 11.305 -13.164 -0.874 1 97.31 85 GLU A N 1
ATOM 686 C CA . GLU A 1 85 ? 11.953 -12.156 -0.04 1 97.31 85 GLU A CA 1
ATOM 687 C C . GLU A 1 85 ? 11.266 -10.805 -0.171 1 97.31 85 GLU A C 1
ATOM 689 O O . GLU A 1 85 ? 11.07 -10.102 0.823 1 97.31 85 GLU A O 1
ATOM 694 N N . LEU A 1 86 ? 10.914 -10.484 -1.354 1 97.31 86 LEU A N 1
ATOM 695 C CA . LEU A 1 86 ? 10.188 -9.242 -1.595 1 97.31 86 LEU A CA 1
ATOM 696 C C . LEU A 1 86 ? 8.844 -9.25 -0.868 1 97.31 86 LEU A C 1
ATOM 698 O O . LEU A 1 86 ? 8.453 -8.242 -0.275 1 97.31 86 LEU A O 1
ATOM 702 N N . LEU A 1 87 ? 8.164 -10.375 -0.912 1 97.62 87 LEU A N 1
ATOM 703 C CA . LEU A 1 87 ? 6.879 -10.492 -0.24 1 97.62 87 LEU A CA 1
ATOM 704 C C . LEU A 1 87 ? 7.027 -10.281 1.263 1 97.62 87 LEU A C 1
ATOM 706 O O . LEU A 1 87 ? 6.195 -9.609 1.882 1 97.62 87 LEU A O 1
ATOM 710 N N . LYS A 1 88 ? 8.055 -10.875 1.769 1 97.38 88 LYS A N 1
ATOM 711 C CA . LYS A 1 88 ? 8.273 -10.711 3.203 1 97.38 88 LYS A CA 1
ATOM 712 C C . LYS A 1 88 ? 8.492 -9.242 3.561 1 97.38 88 LYS A C 1
ATOM 714 O O . LYS A 1 88 ? 7.949 -8.75 4.555 1 97.38 88 LYS A O 1
ATOM 719 N N . LYS A 1 89 ? 9.258 -8.562 2.787 1 96.62 89 LYS A N 1
ATOM 720 C CA . LYS A 1 89 ? 9.477 -7.129 2.986 1 96.62 89 LYS A CA 1
ATOM 721 C C . LYS A 1 89 ? 8.172 -6.352 2.859 1 96.62 89 LYS A C 1
ATOM 723 O O . LYS A 1 89 ? 7.906 -5.438 3.641 1 96.62 89 LYS A O 1
ATOM 728 N N . GLU A 1 90 ? 7.383 -6.719 1.862 1 97.12 90 GLU A N 1
ATOM 729 C CA . GLU A 1 90 ? 6.102 -6.066 1.613 1 97.12 90 GLU A CA 1
ATOM 730 C C . GLU A 1 90 ? 5.141 -6.277 2.781 1 97.12 90 GLU A C 1
ATOM 732 O O . GLU A 1 90 ? 4.426 -5.352 3.176 1 97.12 90 GLU A O 1
ATOM 737 N N . ILE A 1 91 ? 5.086 -7.453 3.277 1 97.69 91 ILE A N 1
ATOM 738 C CA . ILE A 1 91 ? 4.227 -7.766 4.414 1 97.69 91 ILE A CA 1
ATOM 739 C C . ILE A 1 91 ? 4.625 -6.91 5.613 1 97.69 91 ILE A C 1
ATOM 741 O O . ILE A 1 91 ? 3.77 -6.293 6.258 1 97.69 91 ILE A O 1
ATOM 745 N N . GLN A 1 92 ? 5.891 -6.824 5.871 1 96.94 92 GLN A N 1
ATOM 746 C CA . GLN A 1 92 ? 6.395 -6.031 6.988 1 96.94 92 GLN A CA 1
ATOM 747 C C . GLN A 1 92 ? 6.078 -4.551 6.797 1 96.94 92 GLN A C 1
ATOM 749 O O . GLN A 1 92 ? 5.676 -3.869 7.746 1 96.94 92 GLN A O 1
ATOM 754 N N . ARG A 1 93 ? 6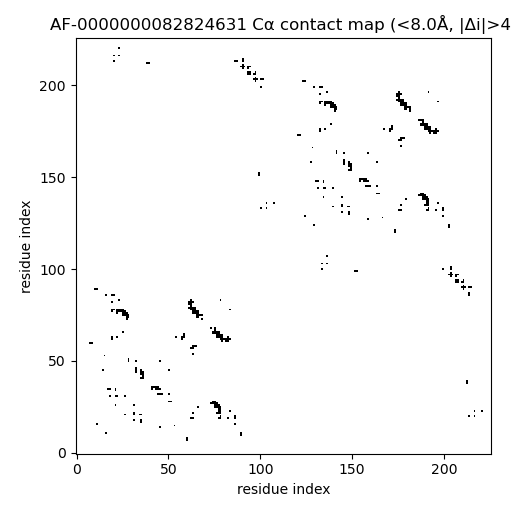.305 -4.102 5.668 1 95 93 ARG A N 1
ATOM 755 C CA . ARG A 1 93 ? 6.02 -2.703 5.355 1 95 93 ARG A CA 1
ATOM 756 C C . ARG A 1 93 ? 4.555 -2.369 5.621 1 95 93 ARG A C 1
ATOM 758 O O . ARG A 1 93 ? 4.25 -1.354 6.246 1 95 93 ARG A O 1
ATOM 765 N N . ARG A 1 94 ? 3.672 -3.213 5.137 1 96.75 94 ARG A N 1
ATOM 766 C CA . ARG A 1 94 ? 2.238 -2.992 5.309 1 96.75 94 ARG A CA 1
ATOM 767 C C . ARG A 1 94 ? 1.852 -3.045 6.785 1 96.75 94 ARG A C 1
ATOM 769 O O . ARG A 1 94 ? 1.053 -2.23 7.25 1 96.75 94 ARG A O 1
ATOM 776 N N . LYS A 1 95 ? 2.459 -3.91 7.496 1 97.5 95 LYS A N 1
ATOM 777 C CA . LYS A 1 95 ? 2.213 -4.016 8.93 1 97.5 95 LYS A CA 1
ATOM 778 C C . LYS A 1 95 ? 2.654 -2.748 9.656 1 97.5 95 LYS A C 1
ATOM 780 O O . LYS A 1 95 ? 1.901 -2.189 10.453 1 97.5 95 LYS A O 1
ATOM 785 N N . VAL A 1 96 ? 3.82 -2.359 9.398 1 97.12 96 VAL A N 1
ATOM 786 C CA . VAL A 1 96 ? 4.406 -1.205 10.07 1 97.12 96 VAL A CA 1
ATOM 787 C C . VAL A 1 96 ? 3.592 0.047 9.758 1 97.12 96 VAL A C 1
ATOM 789 O O . VAL A 1 96 ? 3.318 0.858 10.641 1 97.12 96 VAL A O 1
ATOM 792 N N . MET A 1 97 ? 3.205 0.186 8.562 1 97.12 97 MET A N 1
ATOM 793 C CA . MET A 1 97 ? 2.43 1.36 8.172 1 97.12 97 MET A CA 1
ATOM 794 C C . MET A 1 97 ? 1.067 1.363 8.859 1 97.12 97 MET A C 1
ATOM 796 O O . MET A 1 97 ? 0.589 2.412 9.297 1 97.12 97 MET A O 1
ATOM 800 N N . ALA A 1 98 ? 0.451 0.246 8.883 1 97.88 98 ALA A N 1
ATOM 801 C CA . ALA A 1 98 ? -0.815 0.156 9.609 1 97.88 98 ALA A CA 1
ATOM 802 C C . ALA A 1 98 ? -0.64 0.536 11.07 1 97.88 98 ALA A C 1
ATOM 804 O O . ALA A 1 98 ? -1.472 1.248 11.641 1 97.88 98 ALA A O 1
ATOM 805 N N . GLU A 1 99 ? 0.441 0.097 11.656 1 97.44 99 GLU A N 1
ATOM 806 C CA . GLU A 1 99 ? 0.731 0.401 13.055 1 97.44 99 GLU A CA 1
ATOM 807 C C . GLU A 1 99 ? 0.93 1.899 13.266 1 97.44 99 GLU A C 1
ATOM 809 O O . GLU A 1 99 ? 0.467 2.459 14.258 1 97.44 99 GLU A O 1
ATOM 814 N N . HIS A 1 100 ? 1.674 2.471 12.328 1 96.94 100 HIS A N 1
ATOM 815 C CA . HIS A 1 100 ? 1.842 3.918 12.398 1 96.94 100 HIS A CA 1
ATOM 816 C C . HIS A 1 100 ? 0.493 4.629 12.406 1 96.94 100 HIS A C 1
ATOM 818 O O . HIS A 1 100 ? 0.285 5.57 13.172 1 96.94 100 HIS A O 1
ATOM 824 N N . GLY A 1 101 ? -0.394 4.195 11.562 1 97.31 101 GLY A N 1
ATOM 825 C CA . GLY A 1 101 ? -1.724 4.781 11.492 1 97.31 101 GLY A CA 1
ATOM 826 C C . GLY A 1 101 ? -2.521 4.605 12.766 1 97.31 101 GLY A C 1
ATOM 827 O O . GLY A 1 101 ? -3.133 5.555 13.258 1 97.31 101 GLY A O 1
ATOM 828 N N . GLU A 1 102 ? -2.518 3.43 13.273 1 96.75 102 GLU A N 1
ATOM 829 C CA . GLU A 1 102 ? -3.254 3.127 14.5 1 96.75 102 GLU A CA 1
ATOM 830 C C . GLU A 1 102 ? -2.756 3.973 15.664 1 96.75 102 GLU A C 1
ATOM 832 O O . GLU A 1 102 ? -3.555 4.5 16.438 1 96.75 102 GLU A O 1
ATOM 837 N N . ARG A 1 103 ? -1.5 4.102 15.773 1 95.12 103 ARG A N 1
ATOM 838 C CA . ARG A 1 103 ? -0.901 4.891 16.844 1 95.12 103 ARG A CA 1
ATOM 839 C C . ARG A 1 103 ? -1.284 6.363 16.719 1 95.12 103 ARG A C 1
ATOM 841 O O . ARG A 1 103 ? -1.559 7.027 17.719 1 95.12 103 ARG A O 1
ATOM 848 N N . ALA A 1 104 ? -1.285 6.828 15.539 1 94.31 104 ALA A N 1
ATOM 849 C CA . ALA A 1 104 ? -1.629 8.227 15.312 1 94.31 104 ALA A CA 1
ATOM 850 C C . ALA A 1 104 ? -3.059 8.523 15.758 1 94.31 104 ALA A C 1
ATOM 852 O O . ALA A 1 104 ? -3.326 9.562 16.359 1 94.31 104 ALA A O 1
ATOM 853 N N . PHE A 1 105 ? -3.967 7.609 15.508 1 94.12 105 PHE A N 1
ATOM 854 C CA . PHE A 1 105 ? -5.355 7.812 15.891 1 94.12 105 PHE A CA 1
ATOM 855 C C . PHE A 1 105 ? -5.527 7.66 17.406 1 94.12 105 PHE A C 1
ATOM 857 O O . PHE A 1 105 ? -6.367 8.328 18 1 94.12 105 PHE A O 1
ATOM 864 N N . GLN A 1 106 ? -4.754 6.773 17.906 1 91.56 106 GLN A N 1
ATOM 865 C CA . GLN A 1 106 ? -4.809 6.586 19.359 1 91.56 106 GLN A CA 1
ATOM 866 C C . GLN A 1 106 ? -4.336 7.836 20.094 1 91.56 106 GLN A C 1
ATOM 868 O O . GLN A 1 106 ? -4.898 8.203 21.125 1 91.56 106 GLN A O 1
ATOM 873 N N . GLN A 1 107 ? -3.324 8.43 19.578 1 88 107 GLN A N 1
ATOM 874 C CA . GLN A 1 107 ? -2.779 9.641 20.188 1 88 107 GLN A CA 1
ATOM 875 C C . GLN A 1 107 ? -3.766 10.805 20.078 1 88 107 GLN A C 1
ATOM 877 O O . GLN A 1 107 ? -3.801 11.68 20.953 1 88 107 GLN A O 1
ATOM 882 N N . LEU A 1 108 ? -4.484 10.773 19.078 1 82.88 108 LEU A N 1
ATOM 883 C CA . LEU A 1 108 ? -5.512 11.805 18.922 1 82.88 108 LEU A CA 1
ATOM 884 C C . LEU A 1 108 ? -6.621 11.625 19.953 1 82.88 108 LEU A C 1
ATOM 886 O O . LEU A 1 108 ? -7.133 12.609 20.484 1 82.88 108 LEU A O 1
ATOM 890 N N . LYS A 1 109 ? -7.082 10.367 20.188 1 78.25 109 LYS A N 1
ATOM 891 C CA . LYS A 1 109 ? -8.125 10.07 21.156 1 78.25 109 LYS A CA 1
ATOM 892 C C . LYS A 1 109 ? -7.629 10.32 22.578 1 78.25 109 LYS A C 1
ATOM 894 O O . LYS A 1 109 ? -8.406 10.727 23.453 1 78.25 109 LYS A O 1
ATOM 899 N N . GLY A 1 110 ? -6.504 9.781 22.719 1 67.25 110 GLY A N 1
ATOM 900 C CA . GLY A 1 110 ? -5.969 10.008 24.047 1 67.25 110 GLY A CA 1
ATOM 901 C C . GLY A 1 110 ? -5.824 11.484 24.391 1 67.25 110 GLY A C 1
ATOM 902 O O . GLY A 1 110 ? -5.953 11.875 25.547 1 67.25 110 GLY A O 1
ATOM 903 N N . ASP A 1 111 ? -5.484 12.305 23.438 1 55.53 111 ASP A N 1
ATOM 904 C CA . ASP A 1 111 ? -5.383 13.734 23.703 1 55.53 111 ASP A CA 1
ATOM 905 C C . ASP A 1 111 ? -6.762 14.352 23.906 1 55.53 111 ASP A C 1
ATOM 907 O O . ASP A 1 111 ? -6.879 15.445 24.469 1 55.53 111 ASP A O 1
ATOM 911 N N . SER A 1 112 ? -7.844 13.812 23.391 1 50.22 112 SER A N 1
ATOM 912 C CA . SER A 1 112 ? -9.172 14.367 23.625 1 50.22 112 SER A CA 1
ATOM 913 C C . SER A 1 112 ? -9.688 13.992 25.016 1 50.22 112 SER A C 1
ATOM 915 O O . SER A 1 112 ? -10.719 14.492 25.453 1 50.22 112 SER A O 1
ATOM 917 N N . SER A 1 113 ? -9.18 12.938 25.703 1 41.97 113 SER A N 1
ATOM 918 C CA . SER A 1 113 ? -9.641 12.82 27.078 1 41.97 113 SER A CA 1
ATOM 919 C C . SER A 1 113 ? -8.922 13.805 27.984 1 41.97 113 SER A C 1
ATOM 921 O O . SER A 1 113 ? -7.727 14.062 27.812 1 41.97 113 SER A O 1
ATOM 923 N N . MET B 1 1 ? -19.391 12.008 -23.734 1 27.73 1 MET B N 1
ATOM 924 C CA . MET B 1 1 ? -18.266 11.219 -23.234 1 27.73 1 MET B CA 1
ATOM 925 C C . MET B 1 1 ? -18.469 10.859 -21.766 1 27.73 1 MET B C 1
ATOM 927 O O . MET B 1 1 ? -18.844 11.711 -20.969 1 27.73 1 MET B O 1
ATOM 931 N N . PRO B 1 2 ? -18.719 9.633 -21.312 1 30.53 2 PRO B N 1
ATOM 932 C CA . PRO B 1 2 ? -19.156 9.398 -19.938 1 30.53 2 PRO B CA 1
ATOM 933 C C . PRO B 1 2 ? -18.25 10.086 -18.906 1 30.53 2 PRO B C 1
ATOM 935 O O . PRO B 1 2 ? -17.062 10.273 -19.156 1 30.53 2 PRO B O 1
ATOM 938 N N . LYS B 1 3 ? -18.719 11.086 -18.328 1 32.56 3 LYS B N 1
ATOM 939 C CA . LYS B 1 3 ? -17.953 11.875 -17.375 1 32.56 3 LYS B CA 1
ATOM 940 C C . LYS B 1 3 ? -17.094 10.977 -16.5 1 32.56 3 LYS B C 1
ATOM 942 O O . LYS B 1 3 ? -17.578 10.031 -15.883 1 32.56 3 LYS B O 1
ATOM 947 N N . GLN B 1 4 ? -15.891 10.695 -16.922 1 33.69 4 GLN B N 1
ATOM 948 C CA . GLN B 1 4 ? -14.883 9.969 -16.156 1 33.69 4 GLN B CA 1
ATOM 949 C C . GLN B 1 4 ? -15 10.258 -14.664 1 33.69 4 GLN B C 1
ATOM 951 O O . GLN B 1 4 ? -15.078 11.422 -14.258 1 33.69 4 GLN B O 1
ATOM 956 N N . ARG B 1 5 ? -15.719 9.602 -13.953 1 37.5 5 ARG B N 1
ATOM 957 C CA . ARG B 1 5 ? -15.859 9.805 -12.516 1 37.5 5 ARG B CA 1
ATOM 958 C C . ARG B 1 5 ? -14.594 10.414 -11.922 1 37.5 5 ARG B C 1
ATOM 960 O O . ARG B 1 5 ? -13.484 10 -12.266 1 37.5 5 ARG B O 1
ATOM 967 N N . PRO B 1 6 ? -14.539 11.602 -11.555 1 36.38 6 PRO B N 1
ATOM 968 C CA . PRO B 1 6 ? -13.32 12.188 -11 1 36.38 6 PRO B CA 1
ATOM 969 C C . PRO B 1 6 ? -12.445 11.156 -10.281 1 36.38 6 PRO B C 1
ATOM 971 O O . PRO B 1 6 ? -12.961 10.258 -9.609 1 36.38 6 PRO B O 1
ATOM 974 N N . GLN B 1 7 ? -11.398 10.742 -10.781 1 38.72 7 GLN B N 1
ATOM 975 C CA . GLN B 1 7 ? -10.484 9.719 -10.289 1 38.72 7 GLN B CA 1
ATOM 976 C C . GLN B 1 7 ? -10.273 9.844 -8.789 1 38.72 7 GLN B C 1
ATOM 978 O O . GLN B 1 7 ? -9.547 10.727 -8.328 1 38.72 7 GLN B O 1
ATOM 983 N N . GLU B 1 8 ? -11.344 9.922 -7.957 1 45.72 8 GLU B N 1
ATOM 984 C CA . GLU B 1 8 ? -11.328 9.875 -6.5 1 45.72 8 GLU B CA 1
ATOM 985 C C . GLU B 1 8 ? -10.172 9.023 -5.98 1 45.72 8 GLU B C 1
ATOM 987 O O . GLU B 1 8 ? -9.836 8 -6.574 1 45.72 8 GLU B O 1
ATOM 992 N N . MET B 1 9 ? -9.312 9.797 -5.43 1 50.53 9 MET B N 1
ATOM 993 C CA . MET B 1 9 ? -8.219 9.008 -4.855 1 50.53 9 MET B CA 1
ATOM 994 C C . MET B 1 9 ? -8.758 7.863 -4.012 1 50.53 9 MET B C 1
ATOM 996 O O . MET B 1 9 ? -9.148 8.062 -2.861 1 50.53 9 MET B O 1
ATOM 1000 N N . ASP B 1 10 ? -9.047 6.754 -4.602 1 71 10 ASP B N 1
ATOM 1001 C CA . ASP B 1 10 ? -9.625 5.637 -3.855 1 71 10 ASP B CA 1
ATOM 1002 C C . ASP B 1 10 ? -8.555 4.898 -3.055 1 71 10 ASP B C 1
ATOM 1004 O O . ASP B 1 10 ? -8.859 4.211 -2.08 1 71 10 ASP B O 1
ATOM 1008 N N . GLN B 1 11 ? -7.27 5.258 -3.34 1 88.62 11 GLN B N 1
ATOM 1009 C CA . GLN B 1 11 ? -6.191 4.633 -2.584 1 88.62 11 GLN B CA 1
ATOM 1010 C C . GLN B 1 11 ? -4.996 5.57 -2.455 1 88.62 11 GLN B C 1
ATOM 1012 O O . GLN B 1 11 ? -4.613 6.234 -3.42 1 88.62 11 GLN B O 1
ATOM 1017 N N . LEU B 1 12 ? -4.453 5.766 -1.254 1 94.75 12 LEU B N 1
ATOM 1018 C CA . LEU B 1 12 ? -3.303 6.633 -1.02 1 94.75 12 LEU B CA 1
ATOM 1019 C C . LEU B 1 12 ? -1.999 5.898 -1.314 1 94.75 12 LEU B C 1
ATOM 1021 O O . LEU B 1 12 ? -1.823 4.75 -0.909 1 94.75 12 LEU B O 1
ATOM 1025 N N . THR B 1 13 ? -1.18 6.625 -2.049 1 94 13 THR B N 1
ATOM 1026 C CA . THR B 1 13 ? 0.196 6.141 -2.117 1 94 13 THR B CA 1
ATOM 1027 C C . THR B 1 13 ? 0.873 6.242 -0.752 1 94 13 THR B C 1
ATOM 1029 O O . THR B 1 13 ? 0.348 6.883 0.16 1 94 13 THR B O 1
ATOM 1032 N N . ASP B 1 14 ? 2.082 5.617 -0.655 1 93.94 14 ASP B N 1
ATOM 1033 C CA . ASP B 1 14 ? 2.742 5.602 0.647 1 93.94 14 ASP B CA 1
ATOM 1034 C C . ASP B 1 14 ? 3.072 7.016 1.114 1 93.94 14 ASP B C 1
ATOM 1036 O O . ASP B 1 14 ? 2.768 7.387 2.25 1 93.94 14 ASP B O 1
ATOM 1040 N N . PRO B 1 15 ? 3.635 7.883 0.217 1 95.94 15 PRO B N 1
ATOM 1041 C CA . PRO B 1 15 ? 3.91 9.25 0.667 1 95.94 15 PRO B CA 1
ATOM 1042 C C . PRO B 1 15 ? 2.643 10.016 1.036 1 95.94 15 PRO B C 1
ATOM 1044 O O . PRO B 1 15 ? 2.607 10.703 2.061 1 95.94 15 PRO B O 1
ATOM 1047 N N . ALA B 1 16 ? 1.592 9.852 0.263 1 97.44 16 ALA B N 1
ATOM 1048 C CA . ALA B 1 16 ? 0.331 10.523 0.564 1 97.44 16 ALA B CA 1
ATOM 1049 C C . ALA B 1 16 ? -0.245 10.039 1.893 1 97.44 16 ALA B C 1
ATOM 1051 O O . ALA B 1 16 ? -0.768 10.836 2.674 1 97.44 16 ALA B O 1
ATOM 1052 N N . TYR B 1 17 ? -0.115 8.781 2.1 1 97.81 17 TYR B N 1
ATOM 1053 C CA . TYR B 1 17 ? -0.582 8.18 3.346 1 97.81 17 TYR B CA 1
ATOM 1054 C C . TYR B 1 17 ? 0.07 8.852 4.551 1 97.81 17 TYR B C 1
ATOM 1056 O O . TYR B 1 17 ? -0.62 9.273 5.48 1 97.81 17 TYR B O 1
ATOM 1064 N N . TYR B 1 18 ? 1.328 9.016 4.516 1 97.94 18 TYR B N 1
ATOM 1065 C CA . TYR B 1 18 ? 2.043 9.57 5.66 1 97.94 18 TYR B CA 1
ATOM 1066 C C . TYR B 1 18 ? 1.76 11.062 5.801 1 97.94 18 TYR B C 1
ATOM 1068 O O . TYR B 1 18 ? 1.708 11.586 6.914 1 97.94 18 TYR B O 1
ATOM 1076 N N . ILE B 1 19 ? 1.576 11.703 4.68 1 98.19 19 ILE B N 1
ATOM 1077 C CA . ILE B 1 19 ? 1.233 13.125 4.742 1 98.19 19 ILE B CA 1
ATOM 1078 C C . ILE B 1 19 ? -0.102 13.297 5.461 1 98.19 19 ILE B C 1
ATOM 1080 O O . ILE B 1 19 ? -0.209 14.094 6.395 1 98.19 19 ILE B O 1
ATOM 1084 N N . VAL B 1 20 ? -1.084 12.531 5.039 1 98.38 20 VAL B N 1
ATOM 1085 C CA . VAL B 1 20 ? -2.418 12.664 5.613 1 98.38 20 VAL B CA 1
ATOM 1086 C C . VAL B 1 20 ? -2.383 12.273 7.09 1 98.38 20 VAL B C 1
ATOM 1088 O O . VAL B 1 20 ? -3.057 12.891 7.918 1 98.38 20 VAL B O 1
ATOM 1091 N N . LEU B 1 21 ? -1.6 11.312 7.359 1 98 21 LEU B N 1
ATOM 1092 C CA . LEU B 1 21 ? -1.448 10.867 8.742 1 98 21 LEU B CA 1
ATOM 1093 C C . LEU B 1 21 ? -0.874 11.977 9.617 1 98 21 LEU B C 1
ATOM 1095 O O . LEU B 1 21 ? -1.384 12.242 10.703 1 98 21 LEU B O 1
ATOM 1099 N N . THR B 1 22 ? 0.174 12.633 9.164 1 97.31 22 THR B N 1
ATOM 1100 C CA . THR B 1 22 ? 0.849 13.68 9.922 1 97.31 22 THR B CA 1
ATOM 1101 C C . THR B 1 22 ? -0.07 14.875 10.125 1 97.31 22 THR B C 1
ATOM 1103 O O . THR B 1 22 ? 0.033 15.586 11.133 1 97.31 22 THR B O 1
ATOM 1106 N N . LEU B 1 23 ? -1.033 15.016 9.297 1 98 23 LEU B N 1
ATOM 1107 C CA . LEU B 1 23 ? -1.88 16.203 9.289 1 98 23 LEU B CA 1
ATOM 1108 C C . LEU B 1 23 ? -3.119 15.992 10.148 1 98 23 LEU B C 1
ATOM 1110 O O . LEU B 1 23 ? -4.004 16.844 10.188 1 98 23 LEU B O 1
ATOM 1114 N N . LEU B 1 24 ? -3.203 14.836 10.781 1 97.5 24 LEU B N 1
ATOM 1115 C CA . LEU B 1 24 ? -4.25 14.695 11.781 1 97.5 24 LEU B CA 1
ATOM 1116 C C . LEU B 1 24 ? -4.188 15.828 12.805 1 97.5 24 LEU B C 1
ATOM 1118 O O . LEU B 1 24 ? -5.191 16.156 13.438 1 97.5 24 LEU B O 1
ATOM 1122 N N . GLU B 1 25 ? -2.971 16.406 12.938 1 96.06 25 GLU B N 1
ATOM 1123 C CA . GLU B 1 25 ? -2.746 17.672 13.602 1 96.06 25 GLU B CA 1
ATOM 1124 C C . GLU B 1 25 ? -2.285 18.75 12.609 1 96.06 25 GLU B C 1
ATOM 1126 O O . GLU B 1 25 ? -1.491 18.453 11.711 1 96.06 25 GLU B O 1
ATOM 1131 N N . PRO B 1 26 ? -2.736 19.906 12.766 1 96.5 26 PRO B N 1
ATOM 1132 C CA . PRO B 1 26 ? -2.354 20.969 11.82 1 96.5 26 PRO B CA 1
ATOM 1133 C C . PRO B 1 26 ? -0.842 21.172 11.75 1 96.5 26 PRO B C 1
ATOM 1135 O O . PRO B 1 26 ? -0.173 21.234 12.781 1 96.5 26 PRO B O 1
ATOM 1138 N N . LYS B 1 27 ? -0.354 21.234 10.508 1 96.62 27 LYS B N 1
ATOM 1139 C CA . LYS B 1 27 ? 1.08 21.422 10.32 1 96.62 27 LYS B CA 1
ATOM 1140 C C . LYS B 1 27 ? 1.363 22.203 9.031 1 96.62 27 LYS B C 1
ATOM 1142 O O . LYS B 1 27 ? 0.53 22.219 8.125 1 96.62 27 LYS B O 1
ATOM 1147 N N . HIS B 1 28 ? 2.578 22.797 8.961 1 95.44 28 HIS B N 1
ATOM 1148 C CA . HIS B 1 28 ? 3.059 23.406 7.723 1 95.44 28 HIS B CA 1
ATOM 1149 C C . HIS B 1 28 ? 4.078 22.5 7.031 1 95.44 28 HIS B C 1
ATOM 1151 O O . HIS B 1 28 ? 4.508 21.484 7.602 1 95.44 28 HIS B O 1
ATOM 1157 N N . GLY B 1 29 ? 4.48 22.875 5.809 1 89.88 29 GLY B N 1
ATOM 1158 C CA . GLY B 1 29 ? 5.223 22 4.914 1 89.88 29 GLY B CA 1
ATOM 1159 C C . GLY B 1 29 ? 6.441 21.375 5.566 1 89.88 29 GLY B C 1
ATOM 1160 O O . GLY B 1 29 ? 6.566 20.156 5.609 1 89.88 29 GLY B O 1
ATOM 1161 N N . TYR B 1 30 ? 7.309 22.188 6.102 1 91.25 30 TYR B N 1
ATOM 1162 C CA . TYR B 1 30 ? 8.555 21.688 6.68 1 91.25 30 TYR B CA 1
ATOM 1163 C C . TYR B 1 30 ? 8.273 20.734 7.832 1 91.25 30 TYR B C 1
ATOM 1165 O O . TYR B 1 30 ? 8.953 19.719 7.977 1 91.25 30 TYR B O 1
ATOM 1173 N N . SER B 1 31 ? 7.402 21.016 8.609 1 95.5 31 SER B N 1
ATOM 1174 C CA . SER B 1 31 ? 7.051 20.203 9.758 1 95.5 31 SER B CA 1
ATOM 1175 C C . SER B 1 31 ? 6.516 18.828 9.328 1 95.5 31 SER B C 1
ATOM 1177 O O . SER B 1 31 ? 6.719 17.828 10.016 1 95.5 31 SER B O 1
ATOM 1179 N N . ILE B 1 32 ? 5.895 18.781 8.195 1 97.25 32 ILE B N 1
ATOM 1180 C CA . ILE B 1 32 ? 5.359 17.516 7.672 1 97.25 32 ILE B CA 1
ATOM 1181 C C . ILE B 1 32 ? 6.504 16.578 7.336 1 97.25 32 ILE B C 1
ATOM 1183 O O . ILE B 1 32 ? 6.5 15.414 7.75 1 97.25 32 ILE B O 1
ATOM 1187 N N . MET B 1 33 ? 7.426 17.094 6.629 1 96.88 33 MET B N 1
ATOM 1188 C CA . MET B 1 33 ? 8.57 16.297 6.227 1 96.88 33 MET B CA 1
ATOM 1189 C C . MET B 1 33 ? 9.32 15.758 7.445 1 96.88 33 MET B C 1
ATOM 1191 O O . MET B 1 33 ? 9.656 14.578 7.504 1 96.88 33 MET B O 1
ATOM 1195 N N . GLN B 1 34 ? 9.516 16.578 8.461 1 96.25 34 GLN B N 1
ATOM 1196 C CA . GLN B 1 34 ? 10.234 16.203 9.672 1 96.25 34 GLN B CA 1
ATOM 1197 C C . GLN B 1 34 ? 9.469 15.148 10.461 1 96.25 34 GLN B C 1
ATOM 1199 O O . GLN B 1 34 ? 10.062 14.172 10.93 1 96.25 34 GLN B O 1
ATOM 1204 N N . GLU B 1 35 ? 8.227 15.32 10.586 1 96.5 35 GLU B N 1
ATOM 1205 C CA . GLU B 1 35 ? 7.41 14.391 11.359 1 96.5 35 GLU B CA 1
ATOM 1206 C C . GLU B 1 35 ? 7.363 13.016 10.703 1 96.5 35 GLU B C 1
ATOM 1208 O O . GLU B 1 35 ? 7.367 11.992 11.391 1 96.5 35 GLU B O 1
ATOM 1213 N N . ILE B 1 36 ? 7.289 12.977 9.391 1 96.62 36 ILE B N 1
ATOM 1214 C CA . ILE B 1 36 ? 7.293 11.711 8.68 1 96.62 36 ILE B CA 1
ATOM 1215 C C . ILE B 1 36 ? 8.602 10.969 8.945 1 96.62 36 ILE B C 1
ATOM 1217 O O . ILE B 1 36 ? 8.594 9.766 9.219 1 96.62 36 ILE B O 1
ATOM 1221 N N . GLU B 1 37 ? 9.656 11.68 8.906 1 96 37 GLU B N 1
ATOM 1222 C CA . GLU B 1 37 ? 10.953 11.078 9.188 1 96 37 GLU B CA 1
ATOM 1223 C C . GLU B 1 37 ? 11.008 10.523 10.609 1 96 37 GLU B C 1
ATOM 1225 O O . GLU B 1 37 ? 11.461 9.398 10.828 1 96 37 GLU B O 1
ATOM 1230 N N . ASP B 1 38 ? 10.484 11.305 11.539 1 95.31 38 ASP B N 1
ATOM 1231 C CA . ASP B 1 38 ? 10.477 10.906 12.938 1 95.31 38 ASP B CA 1
ATOM 1232 C C . ASP B 1 38 ? 9.594 9.68 13.156 1 95.31 38 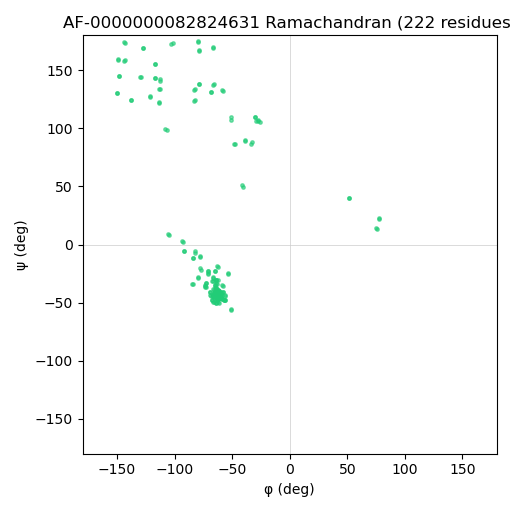ASP B C 1
ATOM 1234 O O . ASP B 1 38 ? 10.008 8.719 13.812 1 95.31 38 ASP B O 1
ATOM 1238 N N . MET B 1 39 ? 8.406 9.68 12.539 1 93.56 39 MET B N 1
ATOM 1239 C CA . MET B 1 39 ? 7.418 8.617 12.711 1 93.56 39 MET B CA 1
ATOM 1240 C C . MET B 1 39 ? 7.922 7.301 12.125 1 93.56 39 MET B C 1
ATOM 1242 O O . MET B 1 39 ? 7.562 6.223 12.602 1 93.56 39 MET B O 1
ATOM 1246 N N . THR B 1 40 ? 8.758 7.383 11.133 1 94.62 40 THR B N 1
ATOM 1247 C CA . THR B 1 40 ? 9.195 6.188 10.414 1 94.62 40 THR B CA 1
ATOM 1248 C C . THR B 1 40 ? 10.625 5.816 10.805 1 94.62 40 THR B C 1
ATOM 1250 O O . THR B 1 40 ? 11.258 4.992 10.148 1 94.62 40 THR B O 1
ATOM 1253 N N . ASP B 1 41 ? 11.18 6.477 11.82 1 93.62 41 ASP B N 1
ATOM 1254 C CA . ASP B 1 41 ? 12.555 6.27 12.258 1 93.62 41 ASP B CA 1
ATOM 1255 C C . ASP B 1 41 ? 13.523 6.383 11.078 1 93.62 41 ASP B C 1
ATOM 1257 O O . ASP B 1 41 ? 14.328 5.48 10.844 1 93.62 41 ASP B O 1
ATOM 1261 N N . ASP B 1 42 ? 13.258 7.363 10.18 1 91.81 42 ASP B N 1
ATOM 1262 C CA . ASP B 1 42 ? 14.109 7.805 9.078 1 91.81 42 ASP B CA 1
ATOM 1263 C C . ASP B 1 42 ? 14.078 6.805 7.926 1 91.81 42 ASP B C 1
ATOM 1265 O O . ASP B 1 42 ? 14.93 6.848 7.035 1 91.81 42 ASP B O 1
ATOM 1269 N N . SER B 1 43 ? 13.117 5.891 7.977 1 90.69 43 SER B N 1
ATOM 1270 C CA . SER B 1 43 ? 13.039 4.906 6.902 1 90.69 43 SER B CA 1
ATOM 1271 C C . SER B 1 43 ? 12.273 5.453 5.703 1 90.69 43 SER B C 1
ATOM 1273 O O . SER B 1 43 ? 12.305 4.863 4.621 1 90.69 43 SER B O 1
ATOM 1275 N N . PHE B 1 44 ? 11.602 6.59 5.891 1 92.31 44 PHE B N 1
ATOM 1276 C CA . PHE B 1 44 ? 10.82 7.219 4.832 1 92.31 44 PHE B CA 1
ATOM 1277 C C . PHE B 1 44 ? 11.031 8.727 4.82 1 92.31 44 PHE B C 1
ATOM 1279 O O . PHE B 1 44 ? 10.844 9.391 5.84 1 92.31 44 PHE B O 1
ATOM 1286 N N . THR B 1 45 ? 11.453 9.211 3.641 1 93.94 45 THR B N 1
ATOM 1287 C CA . THR B 1 45 ? 11.656 10.648 3.482 1 93.94 45 THR B CA 1
ATOM 1288 C C . THR B 1 45 ? 10.945 11.156 2.236 1 93.94 45 THR B C 1
ATOM 1290 O O . THR B 1 45 ? 10.789 10.43 1.257 1 93.94 45 THR B O 1
ATOM 1293 N N . ILE B 1 46 ? 10.438 12.352 2.391 1 94.81 46 ILE B N 1
ATOM 1294 C CA . ILE B 1 46 ? 9.766 13.008 1.273 1 94.81 46 ILE B CA 1
ATOM 1295 C C . ILE B 1 46 ? 10.469 14.336 0.967 1 94.81 46 ILE B C 1
ATOM 1297 O O . ILE B 1 46 ? 10.742 15.117 1.875 1 94.81 46 ILE B O 1
ATOM 1301 N N . GLY B 1 47 ? 10.836 14.508 -0.279 1 94.56 47 GLY B N 1
ATOM 1302 C CA . GLY B 1 47 ? 11.406 15.789 -0.673 1 94.56 47 GLY B CA 1
ATOM 1303 C C . GLY B 1 47 ? 10.359 16.875 -0.883 1 94.56 47 GLY B C 1
ATOM 1304 O O . GLY B 1 47 ? 9.172 16.578 -0.997 1 94.56 47 GLY B O 1
ATOM 1305 N N . PRO B 1 48 ? 10.859 18.125 -0.98 1 95.75 48 PRO B N 1
ATOM 1306 C CA . PRO B 1 48 ? 9.945 19.266 -1.106 1 95.75 48 PRO B CA 1
ATOM 1307 C C . PRO B 1 48 ? 9.094 19.203 -2.375 1 95.75 48 PRO B C 1
ATOM 1309 O O . PRO B 1 48 ? 7.895 19.484 -2.334 1 95.75 48 PRO B O 1
ATOM 1312 N N . ALA B 1 49 ? 9.664 18.828 -3.393 1 96.44 49 ALA B N 1
ATOM 1313 C CA . ALA B 1 49 ? 8.93 18.797 -4.656 1 96.44 49 ALA B CA 1
ATOM 1314 C C . ALA B 1 49 ? 7.766 17.812 -4.59 1 96.44 49 ALA B C 1
ATOM 1316 O O . ALA B 1 49 ? 6.645 18.141 -4.98 1 96.44 49 ALA B O 1
ATOM 1317 N N . THR B 1 50 ? 8.016 16.641 -4.066 1 96.69 50 THR B N 1
ATOM 1318 C CA . THR B 1 50 ? 6.992 15.609 -3.91 1 96.69 50 THR B CA 1
ATOM 1319 C C . THR B 1 50 ? 5.934 16.047 -2.904 1 96.69 50 THR B C 1
ATOM 1321 O O . THR B 1 50 ? 4.734 15.875 -3.139 1 96.69 50 THR B O 1
ATOM 1324 N N . LEU B 1 51 ? 6.379 16.625 -1.858 1 97.81 51 LEU B N 1
ATOM 1325 C CA . LEU B 1 51 ? 5.469 17.047 -0.804 1 97.81 51 LEU B CA 1
ATOM 1326 C C . LEU B 1 51 ? 4.438 18.031 -1.347 1 97.81 51 LEU B C 1
ATOM 1328 O O . LEU B 1 51 ? 3.232 17.828 -1.185 1 97.81 51 LEU B O 1
ATOM 1332 N N . TYR B 1 52 ? 4.887 18.969 -2.062 1 97.12 52 TYR B N 1
ATOM 1333 C CA . TYR B 1 52 ? 3.969 20.031 -2.426 1 97.12 52 TYR B CA 1
ATOM 1334 C C . TYR B 1 52 ? 3.074 19.625 -3.586 1 97.12 52 TYR B C 1
ATOM 1336 O O . TYR B 1 52 ? 1.938 20.094 -3.699 1 97.12 52 TYR B O 1
ATOM 1344 N N . THR B 1 53 ? 3.592 18.766 -4.363 1 97.94 53 THR B N 1
ATOM 1345 C CA . THR B 1 53 ? 2.742 18.188 -5.395 1 97.94 53 THR B CA 1
ATOM 1346 C C . THR B 1 53 ? 1.594 17.406 -4.766 1 97.94 53 THR B C 1
ATOM 1348 O O . THR B 1 53 ? 0.439 17.547 -5.172 1 97.94 53 THR B O 1
ATOM 1351 N N . LEU B 1 54 ? 1.901 16.656 -3.779 1 97.69 54 LEU B N 1
ATOM 1352 C CA . LEU B 1 54 ? 0.888 15.836 -3.127 1 97.69 54 LEU B CA 1
ATOM 1353 C C . LEU B 1 54 ? -0.058 16.688 -2.297 1 97.69 54 LEU B C 1
ATOM 1355 O O . LEU B 1 54 ? -1.257 16.406 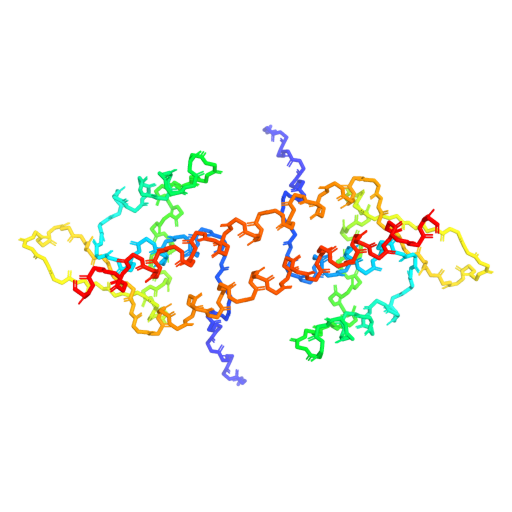-2.223 1 97.69 54 LEU B O 1
ATOM 1359 N N . LEU B 1 55 ? 0.479 17.719 -1.666 1 98.06 55 LEU B N 1
ATOM 1360 C CA . LEU B 1 55 ? -0.392 18.625 -0.921 1 98.06 55 LEU B CA 1
ATOM 1361 C C . LEU B 1 55 ? -1.43 19.25 -1.84 1 98.06 55 LEU B C 1
ATOM 1363 O O . LEU B 1 55 ? -2.605 19.344 -1.483 1 98.06 55 LEU B O 1
ATOM 1367 N N . LYS B 1 56 ? -1.012 19.672 -2.971 1 97.81 56 LYS B N 1
ATOM 1368 C CA . LYS B 1 56 ? -1.922 20.266 -3.939 1 97.81 56 LYS B CA 1
ATOM 1369 C C . LYS B 1 56 ? -3.02 19.297 -4.348 1 97.81 56 LYS B C 1
ATOM 1371 O O . LYS B 1 56 ? -4.199 19.641 -4.352 1 97.81 56 LYS B O 1
ATOM 1376 N N . LYS B 1 57 ? -2.654 18.094 -4.629 1 97.81 57 LYS B N 1
ATOM 1377 C CA . LYS B 1 57 ? -3.611 17.078 -5.031 1 97.81 57 LYS B CA 1
ATOM 1378 C C . LYS B 1 57 ? -4.586 16.75 -3.902 1 97.81 57 LYS B C 1
ATOM 1380 O O . LYS B 1 57 ? -5.793 16.656 -4.129 1 97.81 57 LYS B O 1
ATOM 1385 N N . LEU B 1 58 ? -4.07 16.562 -2.727 1 98.25 58 LEU B N 1
ATOM 1386 C CA . LEU B 1 58 ? -4.879 16.219 -1.562 1 98.25 58 LEU B CA 1
ATOM 1387 C C . LEU B 1 58 ? -5.863 17.344 -1.229 1 98.25 58 LEU B C 1
ATOM 1389 O O . LEU B 1 58 ? -6.984 17.078 -0.794 1 98.25 58 LEU B O 1
ATOM 1393 N N . LEU B 1 59 ? -5.457 18.578 -1.468 1 97.94 59 LEU B N 1
ATOM 1394 C CA . LEU B 1 59 ? -6.348 19.719 -1.293 1 97.94 59 LEU B CA 1
ATOM 1395 C C . LEU B 1 59 ? -7.488 19.688 -2.305 1 97.94 59 LEU B C 1
ATOM 1397 O O . LEU B 1 59 ? -8.656 19.844 -1.936 1 97.94 59 LEU B O 1
ATOM 1401 N N . GLN B 1 60 ? -7.102 19.391 -3.508 1 97.5 60 GLN B N 1
ATOM 1402 C CA . GLN B 1 60 ? -8.07 19.359 -4.598 1 97.5 60 GLN B CA 1
ATOM 1403 C C . GLN B 1 60 ? -9.109 18.266 -4.367 1 97.5 60 GLN B C 1
ATOM 1405 O O . GLN B 1 60 ? -10.281 18.422 -4.703 1 97.5 60 GLN B O 1
ATOM 1410 N N . GLU B 1 61 ? -8.695 17.234 -3.713 1 97.12 61 GLU B N 1
ATOM 1411 C CA . GLU B 1 61 ? -9.57 16.078 -3.516 1 97.12 61 GLU B CA 1
ATOM 1412 C C . GLU B 1 61 ? -10.352 16.188 -2.209 1 97.12 61 GLU B C 1
ATOM 1414 O O . GLU B 1 61 ? -11.141 15.305 -1.87 1 97.12 61 GLU B O 1
ATOM 1419 N N . GLY B 1 62 ? -10.055 17.172 -1.459 1 97.75 62 GLY B N 1
ATOM 1420 C CA . GLY B 1 62 ? -10.781 17.406 -0.227 1 97.75 62 GLY B CA 1
ATOM 1421 C C . GLY B 1 62 ? -10.367 16.484 0.906 1 97.75 62 GLY B C 1
ATOM 1422 O O . GLY B 1 62 ? -11.133 16.266 1.849 1 97.75 62 GLY B O 1
ATOM 1423 N N 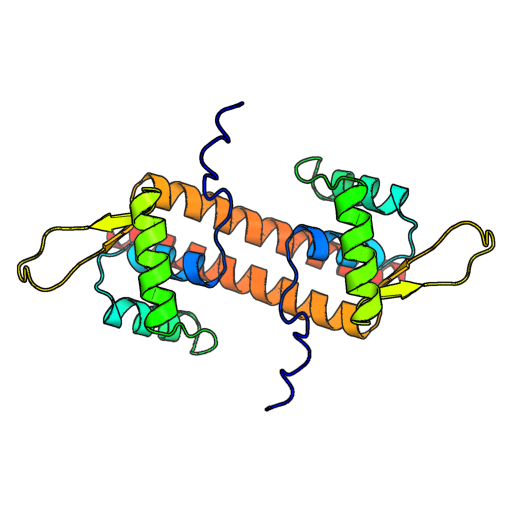. ILE B 1 63 ? -9.172 15.961 0.793 1 98.44 63 ILE B N 1
ATOM 1424 C CA . ILE B 1 63 ? -8.641 15.055 1.806 1 98.44 63 ILE B CA 1
ATOM 1425 C C . ILE B 1 63 ? -8.016 15.859 2.939 1 98.44 63 ILE B C 1
ATOM 1427 O O . ILE B 1 63 ? -8.07 15.453 4.102 1 98.44 63 ILE B O 1
ATOM 1431 N N . ILE B 1 64 ? -7.438 16.984 2.555 1 98.62 64 ILE B N 1
ATOM 1432 C CA . ILE B 1 64 ? -6.918 17.938 3.523 1 98.62 64 ILE B CA 1
ATOM 1433 C C . ILE B 1 64 ? -7.488 19.328 3.23 1 98.62 64 ILE B C 1
ATOM 1435 O O . ILE B 1 64 ? -8.133 19.547 2.199 1 98.62 64 ILE B O 1
ATOM 1439 N N . GLU B 1 65 ? -7.277 20.219 4.148 1 98.56 65 GLU B N 1
ATOM 1440 C CA . GLU B 1 65 ? -7.715 21.594 3.984 1 98.56 65 GLU B CA 1
ATOM 1441 C C . GLU B 1 65 ? -6.711 22.562 4.59 1 98.56 65 GLU B C 1
ATOM 1443 O O . GLU B 1 65 ? -5.855 22.172 5.383 1 98.56 65 GLU B O 1
ATOM 1448 N N . LEU B 1 66 ? -6.777 23.828 4.105 1 97.19 66 LEU B N 1
ATOM 1449 C CA . LEU B 1 66 ? -6 24.906 4.723 1 97.19 66 LEU B CA 1
ATOM 1450 C C . LEU B 1 66 ? -6.676 25.406 5.996 1 97.19 66 LEU B C 1
ATOM 1452 O O . LEU B 1 66 ? -7.898 25.547 6.039 1 97.19 66 LEU B O 1
ATOM 1456 N N . VAL B 1 67 ? -5.859 25.641 7.004 1 95.56 67 VAL B N 1
ATOM 1457 C CA . VAL B 1 67 ? -6.406 26.188 8.242 1 95.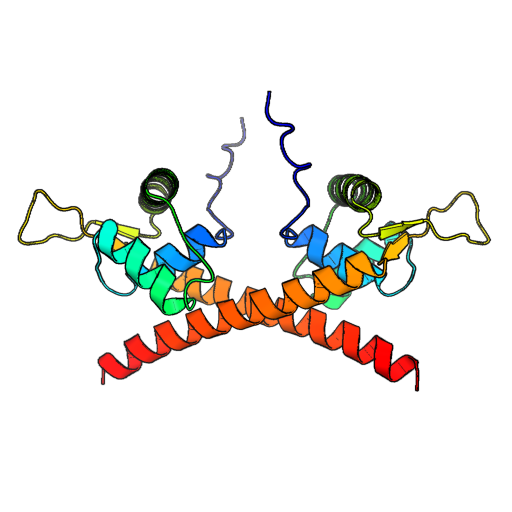56 67 VAL B CA 1
ATOM 1458 C C . VAL B 1 67 ? -5.805 27.562 8.508 1 95.56 67 VAL B C 1
ATOM 1460 O O . VAL B 1 67 ? -4.637 27.797 8.188 1 95.56 67 VAL B O 1
ATOM 1463 N N . ASN B 1 68 ? -6.664 28.422 9.047 1 91.38 68 ASN B N 1
ATOM 1464 C CA . ASN B 1 68 ? -6.215 29.781 9.375 1 91.38 68 ASN B CA 1
ATOM 1465 C C . ASN B 1 68 ? -5.188 29.766 10.508 1 91.38 68 ASN B C 1
ATOM 1467 O O . ASN B 1 68 ? -5.301 28.969 11.445 1 91.38 68 ASN B O 1
ATOM 1471 N N . ASN B 1 69 ? -4.258 30.547 10.258 1 87 69 ASN B N 1
ATOM 1472 C CA . ASN B 1 69 ? -3.262 30.719 11.312 1 87 69 ASN B CA 1
ATOM 1473 C C . ASN B 1 69 ? -2.764 32.156 11.383 1 87 69 ASN B C 1
ATOM 1475 O O . ASN B 1 69 ? -3.145 33 10.562 1 87 69 ASN B O 1
ATOM 1479 N N . ASP B 1 70 ? -1.979 32.438 12.375 1 87.31 70 ASP B N 1
ATOM 1480 C CA . ASP B 1 70 ? -1.57 33.812 12.688 1 87.31 70 ASP B CA 1
ATOM 1481 C C . ASP B 1 70 ? -0.604 34.344 11.641 1 87.31 70 ASP B C 1
ATOM 1483 O O . ASP B 1 70 ? -0.406 35.562 11.539 1 87.31 70 ASP B O 1
ATOM 1487 N N . ASN B 1 71 ? 0.053 33.5 10.953 1 86.56 71 ASN B N 1
ATOM 1488 C CA . ASN B 1 71 ? 0.998 33.875 9.914 1 86.56 71 ASN B CA 1
ATOM 1489 C C . ASN B 1 71 ? 0.45 33.594 8.516 1 86.56 71 ASN B C 1
ATOM 1491 O O . ASN B 1 71 ? 0.528 32.469 8.039 1 86.56 71 ASN B O 1
ATOM 1495 N N . PRO B 1 72 ? -0.048 34.625 7.953 1 79.12 72 PRO B N 1
ATOM 1496 C CA . PRO B 1 72 ? -0.694 34.438 6.656 1 79.12 72 PRO B CA 1
ATOM 1497 C C . PRO B 1 72 ? 0.278 33.938 5.582 1 79.12 72 PRO B C 1
ATOM 1499 O O . PRO B 1 72 ? -0.149 33.406 4.551 1 79.12 72 PRO B O 1
ATOM 1502 N N . ARG B 1 73 ? 1.487 34.125 5.852 1 85.06 73 ARG B N 1
ATOM 1503 C CA . ARG B 1 73 ? 2.484 33.75 4.863 1 85.06 73 ARG B CA 1
ATOM 1504 C C . ARG B 1 73 ? 2.787 32.25 4.949 1 85.06 73 ARG B C 1
ATOM 1506 O O . ARG B 1 73 ? 3.459 31.688 4.078 1 85.06 73 ARG B O 1
ATOM 1513 N N . ARG B 1 74 ? 2.215 31.672 5.953 1 90 74 ARG B N 1
ATOM 1514 C CA . ARG B 1 74 ? 2.467 30.234 6.156 1 90 74 ARG B CA 1
ATOM 1515 C C . ARG B 1 74 ? 1.198 29.422 5.938 1 90 74 ARG B C 1
ATOM 1517 O O . ARG B 1 74 ? 0.19 29.641 6.613 1 90 74 ARG B O 1
ATOM 1524 N N . LYS B 1 75 ? 1.318 28.5 5.012 1 94.94 75 LYS B N 1
ATOM 1525 C CA . LYS B 1 75 ? 0.177 27.625 4.789 1 94.94 75 LYS B CA 1
ATOM 1526 C C . LYS B 1 75 ? 0.172 26.469 5.793 1 94.94 75 LYS B C 1
ATOM 1528 O O . LYS B 1 75 ? 1.17 25.766 5.934 1 94.94 75 LYS B O 1
ATOM 1533 N N . VAL B 1 76 ? -0.918 26.391 6.488 1 97.06 76 VAL B N 1
ATOM 1534 C CA . VAL B 1 76 ? -1.11 25.312 7.449 1 97.06 76 VAL B CA 1
ATOM 1535 C C . VAL B 1 76 ? -2.229 24.391 6.973 1 97.06 76 VAL B C 1
ATOM 1537 O O . VAL B 1 76 ? -3.281 24.844 6.531 1 97.06 76 VAL B O 1
ATOM 1540 N N . TYR B 1 77 ? -1.911 23.016 7.07 1 98.06 77 TYR B N 1
ATOM 1541 C CA . TYR B 1 77 ? -2.842 22.016 6.555 1 98.06 77 TYR B CA 1
ATOM 1542 C C . TYR B 1 77 ? -3.354 21.125 7.676 1 98.06 77 TYR B C 1
ATOM 1544 O O . TYR B 1 77 ? -2.674 20.938 8.688 1 98.06 77 TYR B O 1
ATOM 1552 N N . GLN B 1 78 ? -4.547 20.578 7.391 1 98.5 78 GLN B N 1
ATOM 1553 C CA . GLN B 1 78 ? -5.129 19.609 8.312 1 98.5 78 GLN B CA 1
ATOM 1554 C C . GLN B 1 78 ? -5.98 18.578 7.57 1 98.5 78 GLN B C 1
ATOM 1556 O O . GLN B 1 78 ? -6.672 18.922 6.605 1 98.5 78 GLN B O 1
ATOM 1561 N N . THR B 1 79 ? -5.941 17.391 8.062 1 98.44 79 THR B N 1
ATOM 1562 C CA . THR B 1 79 ? -6.77 16.328 7.492 1 98.44 79 THR B CA 1
ATOM 1563 C C . THR B 1 79 ? -8.25 16.594 7.77 1 98.44 79 THR B C 1
ATOM 1565 O O . THR B 1 79 ? -8.625 16.953 8.891 1 98.44 79 THR B O 1
ATOM 1568 N N . THR B 1 80 ? -9.047 16.484 6.719 1 98.44 80 THR B N 1
ATOM 1569 C CA . THR B 1 80 ? -10.484 16.688 6.852 1 98.44 80 THR B CA 1
ATOM 1570 C C . THR B 1 80 ? -11.164 15.453 7.422 1 98.44 80 THR B C 1
ATOM 1572 O O . THR B 1 80 ? -10.516 14.422 7.625 1 98.44 80 THR B O 1
ATOM 1575 N N . ARG B 1 81 ? -12.453 15.547 7.684 1 97.56 81 ARG B N 1
ATOM 1576 C CA . ARG B 1 81 ? -13.227 14.383 8.086 1 97.56 81 ARG B CA 1
ATOM 1577 C C . ARG B 1 81 ? -13.18 13.297 7.02 1 97.56 81 ARG B C 1
ATOM 1579 O O . ARG B 1 81 ? -13.039 12.109 7.336 1 97.56 81 ARG B O 1
ATOM 1586 N N . ASN B 1 82 ? -13.281 13.734 5.801 1 97 82 ASN B N 1
ATOM 1587 C CA . ASN B 1 82 ? -13.156 12.797 4.688 1 97 82 ASN B CA 1
ATOM 1588 C C . ASN B 1 82 ? -11.781 12.133 4.66 1 97 82 ASN B C 1
ATOM 1590 O O . ASN B 1 82 ? -11.672 10.938 4.395 1 97 82 ASN B O 1
ATOM 1594 N N . GLY B 1 83 ? -10.797 12.938 4.941 1 98 83 GLY B N 1
ATOM 1595 C CA . GLY B 1 83 ? -9.445 12.406 5.008 1 98 83 GLY B CA 1
ATOM 1596 C C . GLY B 1 83 ? -9.25 11.406 6.129 1 98 83 GLY B C 1
ATOM 1597 O O . GLY B 1 83 ? -8.547 10.406 5.965 1 98 83 GLY B O 1
ATOM 1598 N N . GLN B 1 84 ? -9.914 11.648 7.211 1 97.81 84 GLN B N 1
ATOM 1599 C CA . GLN B 1 84 ? -9.828 10.727 8.344 1 97.81 84 GLN B CA 1
ATOM 1600 C C . GLN B 1 84 ? -10.508 9.398 8.031 1 97.81 84 GLN B C 1
ATOM 1602 O O . GLN B 1 84 ? -9.977 8.336 8.367 1 97.81 84 GLN B O 1
ATOM 1607 N N . GLU B 1 85 ? -11.594 9.492 7.398 1 97.31 85 GLU B N 1
ATOM 1608 C CA . GLU B 1 85 ? -12.289 8.273 7 1 97.31 85 GLU B CA 1
ATOM 1609 C C . GLU B 1 85 ? -11.469 7.465 6.004 1 97.31 85 GLU B C 1
ATOM 1611 O O . GLU B 1 85 ? -11.391 6.238 6.098 1 97.31 85 GLU B O 1
ATOM 1616 N N . LEU B 1 86 ? -10.875 8.133 5.102 1 97.31 86 LEU B N 1
ATOM 1617 C CA . LEU B 1 86 ? -10.008 7.48 4.133 1 97.31 86 LEU B CA 1
ATOM 1618 C C . LEU B 1 86 ? -8.836 6.801 4.828 1 97.31 86 LEU B C 1
ATOM 1620 O O . LEU B 1 86 ? -8.469 5.68 4.48 1 97.31 86 LEU B O 1
ATOM 1624 N N . LEU B 1 87 ? -8.258 7.492 5.789 1 97.56 87 LEU B N 1
ATOM 1625 C CA . LEU B 1 87 ? -7.133 6.938 6.531 1 97.56 87 LEU B CA 1
ATOM 1626 C C . LEU B 1 87 ? -7.531 5.652 7.246 1 97.56 87 LEU B C 1
ATOM 1628 O O . LEU B 1 87 ? -6.773 4.68 7.262 1 97.56 87 LEU B O 1
ATOM 1632 N N . LYS B 1 88 ? -8.688 5.723 7.828 1 97.38 88 LYS B N 1
ATOM 1633 C CA . LYS B 1 88 ? -9.156 4.531 8.531 1 97.38 88 LYS B CA 1
ATOM 1634 C C . LYS B 1 88 ? -9.297 3.352 7.57 1 97.38 88 LYS B C 1
ATOM 1636 O O . LYS B 1 88 ? -8.906 2.229 7.898 1 97.38 88 LYS B O 1
ATOM 1641 N N . LYS B 1 89 ? -9.844 3.592 6.43 1 96.56 89 LYS B N 1
ATOM 1642 C CA . LYS B 1 89 ? -9.969 2.559 5.406 1 96.56 89 LYS B CA 1
ATOM 1643 C C . LYS B 1 89 ? -8.594 2.055 4.973 1 96.56 89 LYS B C 1
ATOM 1645 O O . LYS B 1 89 ? -8.398 0.852 4.785 1 96.56 89 LYS B O 1
ATOM 1650 N N . GLU B 1 90 ? -7.672 2.977 4.793 1 97.12 90 GLU B N 1
ATOM 1651 C CA . GLU B 1 90 ? -6.312 2.646 4.375 1 97.12 90 GLU B CA 1
ATOM 1652 C C . GLU B 1 90 ? -5.605 1.79 5.422 1 97.12 90 GLU B C 1
ATOM 1654 O O . GLU B 1 90 ? -4.898 0.842 5.078 1 97.12 90 GLU B O 1
ATOM 1659 N N . ILE B 1 91 ? -5.746 2.146 6.648 1 97.69 91 ILE B N 1
ATOM 1660 C CA . ILE B 1 91 ? -5.141 1.387 7.734 1 97.69 91 ILE B CA 1
ATOM 1661 C C . ILE B 1 91 ? -5.68 -0.043 7.727 1 97.69 91 ILE B C 1
ATOM 1663 O O . ILE B 1 91 ? -4.906 -1.002 7.797 1 97.69 91 ILE B O 1
ATOM 1667 N N . GLN B 1 92 ? -6.961 -0.185 7.59 1 96.88 92 GLN B N 1
ATOM 1668 C CA . GLN B 1 92 ? -7.59 -1.502 7.559 1 96.88 92 GLN B CA 1
ATOM 1669 C C . GLN B 1 92 ? -7.113 -2.312 6.355 1 96.88 92 GLN B C 1
ATOM 1671 O O . GLN B 1 92 ? -6.836 -3.506 6.477 1 96.88 92 GLN B O 1
ATOM 1676 N N . ARG B 1 93 ? -7.086 -1.698 5.281 1 95 93 ARG B N 1
ATOM 1677 C CA . ARG B 1 93 ? -6.629 -2.359 4.062 1 95 93 ARG B CA 1
ATOM 1678 C C . ARG B 1 93 ? -5.215 -2.902 4.238 1 95 93 ARG B C 1
ATOM 1680 O O . ARG B 1 93 ? -4.938 -4.055 3.891 1 95 93 ARG B O 1
ATOM 1687 N N . ARG B 1 94 ? -4.336 -2.07 4.754 1 96.75 94 ARG B N 1
ATOM 1688 C CA . ARG B 1 94 ? -2.945 -2.473 4.957 1 96.75 94 ARG B CA 1
ATOM 1689 C C . ARG B 1 94 ? -2.846 -3.615 5.961 1 96.75 94 ARG B C 1
ATOM 1691 O O . ARG B 1 94 ? -2.078 -4.559 5.762 1 96.75 94 ARG B O 1
ATOM 1698 N N . LYS B 1 95 ? -3.648 -3.562 6.961 1 97.5 95 LYS B N 1
ATOM 1699 C CA . LYS B 1 95 ? -3.68 -4.629 7.957 1 97.5 95 LYS B CA 1
ATOM 1700 C C . LYS B 1 95 ? -4.137 -5.945 7.336 1 97.5 95 LYS B C 1
ATOM 1702 O O . LYS B 1 95 ? -3.496 -6.984 7.527 1 97.5 95 LYS B O 1
ATOM 1707 N N . VAL B 1 96 ? -5.195 -5.895 6.656 1 97.12 96 VAL B N 1
ATOM 1708 C CA . VAL B 1 96 ? -5.789 -7.09 6.062 1 97.12 96 VAL B CA 1
ATOM 1709 C C . VAL B 1 96 ? -4.82 -7.703 5.055 1 97.12 96 VAL B C 1
ATOM 1711 O O . VAL B 1 96 ? -4.645 -8.922 5.02 1 97.12 96 VAL B O 1
ATOM 1714 N N . MET B 1 97 ? -4.211 -6.902 4.297 1 97.12 97 MET B N 1
ATOM 1715 C CA . MET B 1 97 ? -3.273 -7.41 3.299 1 97.12 97 MET B CA 1
ATOM 1716 C C . MET B 1 97 ? -2.066 -8.062 3.965 1 97.12 97 MET B C 1
ATOM 1718 O O . MET B 1 97 ? -1.581 -9.094 3.504 1 97.12 97 MET B O 1
ATOM 1722 N N . ALA B 1 98 ? -1.565 -7.43 4.961 1 97.88 98 ALA B N 1
ATOM 1723 C CA . ALA B 1 98 ? -0.467 -8.039 5.703 1 97.88 98 ALA B CA 1
ATOM 1724 C C . ALA B 1 98 ? -0.876 -9.398 6.266 1 97.88 98 ALA B C 1
ATOM 1726 O O . ALA B 1 98 ? -0.104 -10.359 6.211 1 97.88 98 ALA B O 1
ATOM 1727 N N . GLU B 1 99 ? -2.078 -9.484 6.758 1 97.5 99 GLU B N 1
ATOM 1728 C CA . GLU B 1 99 ? -2.594 -10.727 7.316 1 97.5 99 GLU B CA 1
ATOM 1729 C C . GLU B 1 99 ? -2.693 -11.812 6.246 1 97.5 99 GLU B C 1
ATOM 1731 O O . GLU B 1 99 ? -2.373 -12.977 6.5 1 97.5 99 GLU B O 1
ATOM 1736 N N . HIS B 1 100 ? -3.201 -11.391 5.094 1 97 100 HIS B N 1
ATOM 1737 C CA . HIS B 1 100 ? -3.252 -12.344 3.99 1 97 100 HIS B CA 1
ATOM 1738 C C . HIS B 1 100 ? -1.869 -12.906 3.689 1 97 100 HIS B C 1
ATOM 1740 O O . HIS B 1 100 ? -1.724 -14.109 3.459 1 97 100 HIS B O 1
ATOM 1746 N N . GLY B 1 101 ? -0.88 -12.062 3.678 1 97.31 101 GLY B N 1
ATOM 1747 C CA . GLY B 1 101 ? 0.486 -12.492 3.43 1 97.31 101 GLY B CA 1
ATOM 1748 C C . GLY B 1 101 ? 1.012 -13.445 4.488 1 97.31 101 GLY B C 1
ATOM 1749 O O . GLY B 1 101 ? 1.602 -14.477 4.16 1 97.31 101 GLY B O 1
ATOM 1750 N N . GLU B 1 102 ? 0.812 -13.086 5.703 1 96.81 102 GLU B N 1
ATOM 1751 C CA . GLU B 1 102 ? 1.279 -13.914 6.812 1 96.81 102 GLU B CA 1
ATOM 1752 C C . GLU B 1 102 ? 0.648 -15.305 6.77 1 96.81 102 GLU B C 1
ATOM 1754 O O . GLU B 1 102 ? 1.333 -16.312 6.977 1 96.81 102 GLU B O 1
ATOM 1759 N N . ARG B 1 103 ? -0.593 -15.359 6.512 1 95.25 103 ARG B N 1
ATOM 1760 C CA . ARG B 1 103 ? -1.308 -16.625 6.438 1 95.25 103 ARG B CA 1
ATOM 1761 C C . ARG B 1 103 ? -0.78 -17.484 5.293 1 95.25 103 ARG B C 1
ATOM 1763 O O . ARG B 1 103 ? -0.639 -18.703 5.438 1 95.25 103 ARG B O 1
ATOM 1770 N N . ALA B 1 104 ? -0.51 -16.875 4.215 1 94.38 104 ALA B N 1
ATOM 1771 C CA . ALA B 1 104 ? -0.007 -17.609 3.055 1 94.38 104 ALA B CA 1
ATOM 1772 C C . ALA B 1 104 ? 1.336 -18.266 3.361 1 94.38 104 ALA B C 1
ATOM 1774 O O . ALA B 1 104 ? 1.578 -19.406 2.969 1 94.38 104 ALA B O 1
ATOM 1775 N N . PHE B 1 105 ? 2.186 -17.578 4.086 1 94.25 105 PHE B N 1
ATOM 1776 C CA . PHE B 1 105 ? 3.492 -18.125 4.422 1 94.25 105 PHE B CA 1
ATOM 1777 C C . PHE B 1 105 ? 3.361 -19.219 5.484 1 94.25 105 PHE B C 1
ATOM 1779 O O . PHE B 1 105 ? 4.129 -20.172 5.492 1 94.25 105 PHE B O 1
ATOM 1786 N N . GLN B 1 106 ? 2.439 -18.984 6.34 1 91.94 106 GLN B N 1
ATOM 1787 C CA . GLN B 1 106 ? 2.207 -19.984 7.371 1 91.94 106 GLN B CA 1
ATOM 1788 C C . GLN B 1 106 ? 1.723 -21.297 6.762 1 91.94 106 GLN B C 1
ATOM 1790 O O . GLN B 1 106 ? 2.117 -22.375 7.203 1 91.94 106 GLN B O 1
ATOM 1795 N N . GLN B 1 107 ? 0.874 -21.203 5.797 1 88.19 107 GLN B N 1
ATOM 1796 C CA . GLN B 1 107 ? 0.336 -22.375 5.129 1 88.19 107 GLN B CA 1
ATOM 1797 C C . GLN B 1 107 ? 1.422 -23.109 4.344 1 88.19 107 GLN B C 1
ATOM 1799 O O . GLN B 1 107 ? 1.37 -24.328 4.191 1 88.19 107 GLN B O 1
ATOM 1804 N N . LEU B 1 108 ? 2.314 -22.375 3.893 1 83.19 108 LEU B N 1
ATOM 1805 C CA . LEU B 1 108 ? 3.441 -22.984 3.197 1 83.19 108 LEU B CA 1
ATOM 1806 C C . LEU B 1 108 ? 4.312 -23.781 4.168 1 83.19 108 LEU B C 1
ATOM 1808 O O . LEU B 1 108 ? 4.797 -24.859 3.832 1 83.19 108 LEU B O 1
ATOM 1812 N N . LYS B 1 109 ? 4.605 -23.203 5.363 1 78.5 109 LYS B N 1
ATOM 1813 C CA . LYS B 1 109 ? 5.414 -23.875 6.379 1 78.5 109 LYS B CA 1
ATOM 1814 C C . LYS B 1 109 ? 4.688 -25.094 6.953 1 78.5 109 LYS B C 1
ATOM 1816 O O . LYS B 1 109 ? 5.316 -26.078 7.312 1 78.5 109 LYS B O 1
ATOM 1821 N N . GLY B 1 110 ? 3.512 -24.75 7.242 1 67.69 110 GLY B N 1
ATOM 1822 C CA . GLY B 1 110 ? 2.76 -25.875 7.777 1 67.69 110 GLY B CA 1
ATOM 1823 C C . GLY B 1 110 ? 2.678 -27.047 6.816 1 67.69 110 GLY B C 1
ATOM 1824 O O . GLY B 1 110 ? 2.619 -28.203 7.246 1 67.69 110 GLY B O 1
ATOM 1825 N N . ASP B 1 111 ? 2.596 -26.797 5.543 1 55.69 111 ASP B N 1
ATOM 1826 C CA . ASP B 1 111 ? 2.572 -27.891 4.578 1 55.69 111 ASP B CA 1
ATOM 1827 C C . ASP B 1 111 ? 3.939 -28.562 4.48 1 55.69 111 ASP B C 1
ATOM 1829 O O . ASP B 1 111 ? 4.043 -29.703 4.012 1 55.69 111 ASP B O 1
ATOM 1833 N N . SER B 1 112 ? 5.051 -27.938 4.77 1 50.22 112 SER B N 1
ATOM 1834 C CA . SER B 1 112 ? 6.359 -28.578 4.73 1 50.22 112 SER B CA 1
ATOM 1835 C C . SER B 1 112 ? 6.57 -29.469 5.953 1 50.22 112 SER B C 1
ATOM 1837 O O . SER B 1 112 ? 7.539 -30.234 6.016 1 50.22 112 SER B O 1
ATOM 1839 N N . SER B 1 113 ? 5.867 -29.281 7.094 1 41.94 113 SER B N 1
ATOM 1840 C CA . SER B 1 113 ? 6.043 -30.312 8.102 1 41.94 113 SER B CA 1
ATOM 1841 C C . SER B 1 113 ? 5.234 -31.562 7.762 1 41.94 113 SER B C 1
ATOM 1843 O O . SER B 1 113 ? 4.125 -31.469 7.234 1 41.94 113 SER B O 1
#

InterPro domains:
  IPR005149 Transcription regulator PadR, N-terminal [PF03551] (21-88)
  IPR036388 Winged helix-like DNA-binding domain superfamily [G3DSA:1.10.10.10] (8-111)
  IPR036390 Winged helix DNA-binding domain superfamily [SSF46785] (6-92)
  IPR052509 Metal-responsive DNA-binding regulator [PTHR33169] (17-111)

Secondary structure (DSSP, 8-state):
----------S--HHHHHHHHHTTS-EEHHHHHHHHHHHTTTS----HHHHHHHHHHHHHTTSEEEE--S-TTS-EEEE-HHHHHHHHHHHHHHHHHHHHHHHHHHHHHHHH-/----------S--HHHHHHHHHTTS-B-HHHHHHHHHHHTTTS----HHHHHHHHHHHHHTTSEEEE--S-TTS-EEEE-HHHHHHHHHHHHHHHHHHHHHHHHHHHHHHHH-

Organism: NCBI:txid227866

Sequence (226 aa):
MPKQRPQEMDQLTDPAYYIVLTLLEPKHGYSIMQEIEDMTDDSFTIGPATLYTLLKKLLQEGIIELVNNDNPRRKVYQTTRNGQELLKKEIQRRKVMAEHGERAFQQLKGDSSMPKQRPQEMDQLTDPAYYIVLTLLEPKHGYSIMQEIEDMTDDSFTIGPATLYTLLKKLLQEGIIELVNNDNPRRKVYQTTRNGQELLKKEIQRRKVMAEHGERAFQQLKGDSS

Foldseek 3Di:
DPPPPPPQCLADDPLLLQQQVQQQPKDFQVVSQVVSCVVVVNPDGDDPVRSVVSVVVCCVNQQKHWDDDPDPVTTIIHGDPNVVVSSVVNVVVVVVVVVVVVVVVVVVVVVVD/DPPPPPPQCLADDPLLLQQQVQQQPKDFQVVSQVVSCVVVVNPDGDDPVRSVVSVVVCCVNQQKHWDDDPDPVTTIIHGDPNVVVSSVVNVVVVVVVVVVVVVVVVVVVVVVD